Protein AF-A0A0X3PDM4-F1 (afdb_monomer_lite)

pLDDT: mean 74.56, std 22.19, range [25.16, 96.25]

Foldseek 3Di:
DVVVLVVVVVVVLDNQQEEEDEPPDDPVSNVVQLCLLLCVDPPPTSHRSHPYYHYDLVCVQPDPSSVVSVLSCVVVVNQAAAEAEQLLLCDPPRPNPDPSSLVLLVVCVSRVPHYYHYDDPDDDPVSVVSSCVSNVNDPVPDDDDDDDPDDVPDDDDDDDQPDDLVVRLVVVVCCCCPVVNQHKDKDFDDDPVNVVVVVVSCVQWPKQKQDDDPDPPDDSPPSVVVSVVVVVCVVVVVDDDDDDDDDDDDDDDDPDTIIMITGDDDD

InterPro domains:
  IPR011545 DEAD/DEAH-box helicase domain [PF00270] (43-127)
  IPR014001 Helicase superfamily 1/2, ATP-binding domain [PS51192] (1-141)
  IPR027417 P-loop containing nucleoside triphosphate hydrolase [G3DSA:3.40.50.300] (1-150)
  IPR027417 P-loop containing nucleoside triphosphate hydrolase [SSF52540] (15-178)

Organism: Schistocephalus solidus (NCBI:txid70667)

Sequence (267 aa):
MTDQALNLQRLGIPSSAIAVLDSSTPAPTQQKILLDICGEGTEKNKHSTIRILFVTPEKLSKSKRLMNRLEKAHSRGRLARIAIDEVHCVSQWGNDFRPDYKFLHVLKTQFPSIPILGLTATASAEVVLDVQKMLGLPQDNCLVLRSGYNRPNLNYQALFRPGTLTSTYPAIIRLLKTKFAGQSAHCLALDAKTRQLFKLGFSGWIVSWVRRYSSPSKPQRHEFTDCIERLLKFYLSHLLPFSKGHRRLVCGPAAAGYCCRLLPRKR

Structure (mmCIF, N/CA/C/O backbone):
data_AF-A0A0X3PDM4-F1
#
_entry.id   AF-A0A0X3PDM4-F1
#
loop_
_atom_site.group_PDB
_atom_site.id
_atom_site.type_symbol
_atom_site.label_atom_id
_atom_site.label_alt_id
_atom_site.label_comp_id
_atom_site.label_asym_id
_atom_site.label_entity_id
_atom_site.label_seq_id
_atom_site.pdbx_PDB_ins_code
_atom_site.Cartn_x
_atom_site.Cartn_y
_atom_site.Cartn_z
_atom_site.occupancy
_atom_site.B_iso_or_equiv
_atom_site.auth_seq_id
_atom_site.auth_comp_id
_atom_site.auth_asym_id
_atom_site.auth_atom_id
_atom_site.pdbx_PDB_model_num
ATOM 1 N N . MET A 1 1 ? -0.396 6.383 -0.015 1.00 84.75 1 MET A N 1
ATOM 2 C CA . MET A 1 1 ? -1.240 7.178 0.907 1.00 84.75 1 MET A CA 1
ATOM 3 C C . MET A 1 1 ? -1.616 8.548 0.343 1.00 84.75 1 MET A C 1
ATOM 5 O O . MET A 1 1 ? -2.725 8.636 -0.152 1.00 84.75 1 MET A O 1
ATOM 9 N N . THR A 1 2 ? -0.764 9.589 0.324 1.00 84.31 2 THR A N 1
ATOM 10 C CA . THR A 1 2 ? -1.172 10.936 -0.164 1.00 84.31 2 THR A CA 1
ATOM 11 C C . THR A 1 2 ? -1.686 10.931 -1.607 1.00 84.31 2 THR A C 1
ATOM 13 O O . THR A 1 2 ? -2.756 11.467 -1.875 1.00 84.31 2 THR A O 1
ATOM 16 N N . ASP A 1 3 ? -0.991 10.247 -2.521 1.00 83.88 3 ASP A N 1
ATOM 17 C CA . ASP A 1 3 ? -1.442 10.125 -3.915 1.00 83.88 3 ASP A CA 1
ATOM 18 C C . ASP A 1 3 ? -2.785 9.393 -4.041 1.00 83.88 3 ASP A C 1
ATOM 20 O O . ASP A 1 3 ? -3.649 9.800 -4.815 1.00 83.88 3 ASP A O 1
ATOM 24 N N . GLN A 1 4 ? -2.986 8.333 -3.250 1.00 84.50 4 GLN A N 1
ATOM 25 C CA . GLN A 1 4 ? -4.252 7.595 -3.202 1.00 84.50 4 GLN A CA 1
ATOM 26 C C . GLN A 1 4 ? -5.375 8.488 -2.658 1.00 84.50 4 GLN A C 1
ATOM 28 O O . GLN A 1 4 ? -6.435 8.556 -3.270 1.00 84.50 4 GLN A O 1
ATOM 33 N N . ALA A 1 5 ? -5.132 9.232 -1.575 1.00 88.31 5 ALA A N 1
ATOM 34 C CA . ALA A 1 5 ? -6.095 10.175 -1.014 1.00 88.31 5 ALA A CA 1
ATOM 35 C C . ALA A 1 5 ? -6.502 11.253 -2.034 1.00 88.31 5 ALA A C 1
ATOM 37 O O . ALA A 1 5 ? -7.690 11.499 -2.231 1.00 88.31 5 ALA A O 1
ATOM 38 N N . LEU A 1 6 ? -5.536 11.835 -2.752 1.00 88.75 6 LEU A N 1
ATOM 39 C CA . LEU A 1 6 ? -5.805 12.806 -3.817 1.00 88.75 6 LEU A CA 1
ATOM 40 C C . LEU A 1 6 ? -6.587 12.193 -4.986 1.00 88.75 6 LEU A C 1
ATOM 42 O O . LEU A 1 6 ? -7.448 12.853 -5.565 1.00 88.75 6 LEU A O 1
ATOM 46 N N . ASN A 1 7 ? -6.304 10.944 -5.358 1.00 89.38 7 ASN A N 1
ATOM 47 C CA . ASN A 1 7 ? -7.051 10.262 -6.413 1.00 89.38 7 ASN A CA 1
ATOM 48 C C . ASN A 1 7 ? -8.496 9.974 -5.996 1.00 89.38 7 ASN A C 1
ATOM 50 O O . ASN A 1 7 ? -9.400 10.197 -6.793 1.00 89.38 7 ASN A O 1
ATOM 54 N N . LEU A 1 8 ? -8.732 9.565 -4.749 1.00 87.81 8 LEU A N 1
ATOM 55 C CA . LEU A 1 8 ? -10.083 9.368 -4.217 1.00 87.81 8 LEU A CA 1
ATOM 56 C C . LEU A 1 8 ? -10.888 10.676 -4.219 1.00 87.81 8 LEU A C 1
ATOM 58 O O . LEU A 1 8 ? -12.051 10.676 -4.612 1.00 87.81 8 LEU A O 1
ATOM 62 N N . GLN A 1 9 ? -10.252 11.802 -3.887 1.00 90.69 9 GLN A N 1
ATOM 63 C CA . GLN A 1 9 ? -10.879 13.123 -4.001 1.00 90.69 9 GLN A CA 1
ATOM 64 C C . GLN A 1 9 ? -11.256 13.468 -5.445 1.00 90.69 9 GLN A C 1
ATOM 66 O O . GLN A 1 9 ? -12.348 13.969 -5.700 1.00 90.69 9 GLN A O 1
ATOM 71 N N . ARG A 1 10 ? -10.388 13.156 -6.416 1.00 91.62 10 ARG A N 1
ATOM 72 C CA . ARG A 1 10 ? -10.686 13.353 -7.849 1.00 91.62 10 ARG A CA 1
ATOM 73 C C . ARG A 1 10 ? -11.835 12.478 -8.347 1.00 91.62 10 ARG A C 1
ATOM 75 O O . ARG A 1 10 ? -12.486 12.856 -9.312 1.00 91.62 10 ARG A O 1
ATOM 82 N N . LEU A 1 11 ? -12.073 11.338 -7.702 1.00 92.25 11 LEU A N 1
ATOM 83 C CA . LEU A 1 11 ? -13.207 10.451 -7.972 1.00 92.25 11 LEU A CA 1
ATOM 84 C C . LEU A 1 11 ? -14.496 10.891 -7.255 1.00 92.25 11 LEU A C 1
ATOM 86 O O . LEU A 1 11 ? -15.496 10.185 -7.318 1.00 92.25 11 LEU A O 1
ATOM 90 N N . GLY A 1 12 ? -14.488 12.045 -6.577 1.00 91.50 12 GLY A N 1
ATOM 91 C CA . GLY A 1 12 ? -15.666 12.619 -5.925 1.00 91.50 12 GLY A CA 1
ATOM 92 C C . GLY A 1 12 ? -15.861 12.200 -4.468 1.00 91.50 12 GLY A C 1
ATOM 93 O O . GLY A 1 12 ? -16.875 12.558 -3.873 1.00 91.50 12 GLY A O 1
ATOM 94 N N . ILE A 1 13 ? -14.914 11.478 -3.856 1.00 90.62 13 ILE A N 1
ATOM 95 C CA . ILE A 1 13 ? -14.984 11.193 -2.418 1.00 90.62 13 ILE A CA 1
ATOM 96 C C . ILE A 1 13 ? -14.628 12.472 -1.642 1.00 90.62 13 ILE A C 1
ATOM 98 O O . ILE A 1 13 ? -13.534 13.010 -1.841 1.00 90.62 13 ILE A O 1
ATOM 102 N N . PRO A 1 14 ? -15.501 12.964 -0.741 1.00 91.31 14 PRO A N 1
ATOM 103 C CA . PRO A 1 14 ? -15.237 14.183 0.015 1.00 91.31 14 PRO A CA 1
ATOM 104 C C . PRO A 1 14 ? -13.925 14.104 0.796 1.00 91.31 14 PRO A C 1
ATOM 106 O O . PRO A 1 14 ? -13.611 13.079 1.402 1.00 91.31 14 PRO A O 1
ATOM 109 N N . SER A 1 15 ? -13.177 15.207 0.841 1.00 88.62 15 SER A N 1
ATOM 110 C CA . SER A 1 15 ? -11.915 15.277 1.587 1.00 88.62 15 SER A CA 1
ATOM 111 C C . SER A 1 15 ? -12.096 15.020 3.085 1.00 88.62 15 SER A C 1
ATOM 113 O O . SER A 1 15 ? -11.221 14.425 3.699 1.00 88.62 15 SER A O 1
ATOM 115 N N . SER A 1 16 ? -13.245 15.390 3.658 1.00 88.06 16 SER A N 1
ATOM 116 C CA . SER A 1 16 ? -13.618 15.076 5.043 1.00 88.06 16 SER A CA 1
ATOM 117 C C . SER A 1 16 ? -13.772 13.576 5.306 1.00 88.06 16 SER A C 1
ATOM 119 O O . SER A 1 16 ? -13.564 13.133 6.430 1.00 88.06 16 SER A O 1
ATOM 121 N N . ALA A 1 17 ? -14.079 12.781 4.278 1.00 89.94 17 ALA A N 1
ATOM 122 C CA . ALA A 1 17 ? -14.236 11.337 4.397 1.00 89.94 17 ALA A CA 1
ATOM 123 C C . ALA A 1 17 ? -12.919 10.557 4.287 1.00 89.94 17 ALA A C 1
ATOM 125 O O . ALA A 1 17 ? -12.920 9.333 4.451 1.00 89.94 17 ALA A O 1
ATOM 126 N N . ILE A 1 18 ? -11.803 11.238 4.013 1.00 92.81 18 ILE A N 1
ATOM 127 C CA . ILE A 1 18 ? -10.488 10.627 3.829 1.00 92.81 18 ILE A CA 1
ATOM 128 C C . ILE A 1 18 ? -9.517 11.229 4.840 1.00 92.81 18 ILE A C 1
ATOM 130 O O . ILE A 1 18 ? -9.221 12.420 4.808 1.00 92.81 18 ILE A O 1
ATOM 134 N N . ALA A 1 19 ? -8.956 10.387 5.699 1.00 93.75 19 ALA A N 1
ATOM 135 C CA . ALA A 1 19 ? -7.932 10.774 6.655 1.00 93.75 19 ALA A CA 1
ATOM 136 C C . ALA A 1 19 ? -6.605 10.077 6.332 1.00 93.75 19 ALA A C 1
ATOM 138 O O . ALA A 1 19 ? -6.575 8.906 5.956 1.00 93.75 19 ALA A O 1
ATOM 139 N N . VAL A 1 20 ? -5.496 10.796 6.500 1.00 94.50 20 VAL A N 1
ATOM 140 C CA . VAL A 1 20 ? -4.138 10.243 6.435 1.00 94.50 20 VAL A CA 1
ATOM 141 C C . VAL A 1 20 ? -3.474 10.505 7.777 1.00 94.50 20 VAL A C 1
ATOM 143 O O . VAL A 1 20 ? -3.460 11.642 8.245 1.00 94.50 20 VAL A O 1
ATOM 146 N N . LEU A 1 21 ? -2.960 9.448 8.400 1.00 93.06 21 LEU A N 1
ATOM 147 C CA . LEU A 1 21 ? -2.311 9.496 9.698 1.00 93.06 21 LEU A CA 1
ATOM 148 C C . LEU A 1 21 ? -0.928 8.843 9.615 1.00 93.06 21 LEU A C 1
ATOM 150 O O . LEU A 1 21 ? -0.779 7.624 9.694 1.00 93.06 21 LEU A O 1
ATOM 154 N N . ASP A 1 22 ? 0.094 9.679 9.479 1.00 89.31 22 ASP A N 1
ATOM 155 C CA . ASP A 1 22 ? 1.498 9.274 9.432 1.00 89.31 22 ASP A CA 1
ATOM 156 C C . ASP A 1 22 ? 2.380 10.151 10.334 1.00 89.31 22 ASP A C 1
ATOM 158 O O . ASP A 1 22 ? 1.890 10.966 11.121 1.00 89.31 22 ASP A O 1
ATOM 162 N N . SER A 1 23 ? 3.698 9.958 10.267 1.00 83.69 23 SER A N 1
ATOM 163 C CA . SER A 1 23 ? 4.664 10.738 11.048 1.00 83.69 23 SER A CA 1
ATOM 164 C C . SER A 1 23 ? 4.714 12.222 10.668 1.00 83.69 23 SER A C 1
ATOM 166 O O . SER A 1 23 ? 5.125 13.030 11.494 1.00 83.69 23 SER A O 1
ATOM 168 N N . SER A 1 24 ? 4.276 12.591 9.460 1.00 86.31 24 SER A N 1
ATOM 169 C CA . SER A 1 24 ? 4.265 13.978 8.976 1.00 86.31 24 SER A CA 1
ATOM 170 C C . SER A 1 24 ? 2.983 14.739 9.322 1.00 86.31 24 SER A C 1
ATOM 172 O O . SER A 1 24 ? 2.908 15.951 9.141 1.00 86.31 24 SER A O 1
ATOM 174 N N . THR A 1 25 ? 1.966 14.047 9.839 1.00 88.44 25 THR A N 1
ATOM 175 C CA . THR A 1 25 ? 0.670 14.651 10.164 1.00 88.44 25 THR A CA 1
ATOM 176 C C . THR A 1 25 ? 0.788 15.557 11.404 1.00 88.44 25 THR A C 1
ATOM 178 O O . THR A 1 25 ? 1.207 15.061 12.452 1.00 88.44 25 THR A O 1
ATOM 181 N N . PRO A 1 26 ? 0.386 16.844 11.364 1.00 92.06 26 PRO A N 1
ATOM 182 C CA . PRO A 1 26 ? 0.476 17.743 12.520 1.00 92.06 26 PRO A CA 1
ATOM 183 C C . PRO A 1 26 ? -0.346 17.264 13.722 1.00 92.06 26 PRO A C 1
ATOM 185 O O . PRO A 1 26 ? -1.455 16.752 13.554 1.00 92.06 26 PRO A O 1
ATOM 188 N N . ALA A 1 27 ? 0.155 17.474 14.943 1.00 90.19 27 ALA A N 1
ATOM 189 C CA . ALA A 1 27 ? -0.489 17.001 16.175 1.00 90.19 27 ALA A CA 1
ATOM 190 C C . ALA A 1 27 ? -1.974 17.416 16.330 1.00 90.19 27 ALA A C 1
ATOM 192 O O . ALA A 1 27 ? -2.779 16.539 16.661 1.00 90.19 27 ALA A O 1
ATOM 193 N N . PRO A 1 28 ? -2.392 18.665 16.017 1.00 91.50 28 PRO A N 1
ATOM 194 C CA . PRO A 1 28 ? -3.807 19.049 16.077 1.00 91.50 28 PRO A CA 1
ATOM 195 C C . PRO A 1 28 ? -4.684 18.220 15.129 1.00 91.50 28 PRO A C 1
ATOM 197 O O . PRO A 1 28 ? -5.768 17.763 15.495 1.00 91.50 28 PRO A O 1
ATOM 200 N N . THR A 1 29 ? -4.185 17.955 13.919 1.00 91.31 29 THR A N 1
ATOM 201 C CA . THR A 1 29 ? -4.864 17.123 12.920 1.00 91.31 29 THR A CA 1
ATOM 202 C C . THR A 1 29 ? -4.949 15.671 13.377 1.00 91.31 29 THR A C 1
ATOM 204 O O . THR A 1 29 ? -6.010 15.060 13.254 1.00 91.31 29 THR A O 1
ATOM 207 N N . GLN A 1 30 ? -3.880 15.125 13.969 1.00 91.62 30 GLN A N 1
ATOM 208 C CA . GLN A 1 30 ? -3.908 13.776 14.544 1.00 91.62 30 GLN A CA 1
ATOM 209 C C . GLN A 1 30 ? -4.980 13.661 15.633 1.00 91.62 30 GLN A C 1
ATOM 211 O O . GLN A 1 30 ? -5.756 12.709 15.638 1.00 91.62 30 GLN A O 1
ATOM 216 N N . GLN A 1 31 ? -5.055 14.639 16.541 1.00 89.75 31 GLN A N 1
ATOM 217 C CA . GLN A 1 31 ? -6.047 14.643 17.614 1.00 89.75 31 GLN A CA 1
ATOM 218 C C . GLN A 1 31 ? -7.475 14.711 17.069 1.00 89.75 31 GLN A C 1
ATOM 220 O O . GLN A 1 31 ? -8.326 13.953 17.534 1.00 89.75 31 GLN A O 1
ATOM 225 N N . LYS A 1 32 ? -7.721 15.546 16.052 1.00 89.44 32 LYS A N 1
ATOM 226 C CA . LYS A 1 32 ? -9.015 15.619 15.363 1.00 89.44 32 LYS A CA 1
ATOM 227 C C . LYS A 1 32 ? -9.400 14.278 14.733 1.00 89.44 32 LYS A C 1
ATOM 229 O O . LYS A 1 32 ? -10.501 13.798 14.981 1.00 89.44 32 LYS A O 1
ATOM 234 N N . ILE A 1 33 ? -8.490 13.648 13.983 1.00 91.88 33 ILE A N 1
ATOM 235 C CA . ILE A 1 33 ? -8.722 12.334 13.359 1.00 91.88 33 ILE A CA 1
ATOM 236 C C . ILE A 1 33 ? -9.062 11.288 14.427 1.00 91.88 33 ILE A C 1
ATOM 238 O O . ILE A 1 33 ? -10.043 10.565 14.295 1.00 91.88 33 ILE A O 1
ATOM 242 N N . LEU A 1 34 ? -8.293 11.233 15.518 1.00 90.69 34 LEU A N 1
ATOM 243 C CA . LEU A 1 34 ? -8.509 10.264 16.596 1.00 90.69 34 LEU A CA 1
ATOM 244 C C . LEU A 1 34 ? -9.859 10.432 17.309 1.00 90.69 34 LEU A C 1
ATOM 246 O O . LEU A 1 34 ? -10.393 9.447 17.813 1.00 90.69 34 LEU A O 1
ATOM 250 N N . LEU A 1 35 ? -10.396 11.652 17.385 1.00 87.44 35 LEU A N 1
ATOM 251 C CA . LEU A 1 35 ? -11.734 11.911 17.929 1.00 87.44 35 LEU A CA 1
ATOM 252 C C . LEU A 1 35 ? -12.833 11.530 16.925 1.00 87.44 35 LEU A C 1
ATOM 254 O O . LEU A 1 35 ? -13.833 10.915 17.304 1.00 87.44 35 LEU A O 1
ATOM 258 N N . ASP A 1 36 ? -12.621 11.834 15.644 1.00 88.12 36 ASP A N 1
ATOM 259 C CA . ASP A 1 36 ? -13.588 11.569 14.576 1.00 88.12 36 ASP A CA 1
ATOM 260 C C . ASP A 1 36 ? -13.733 10.069 14.267 1.00 88.12 36 ASP A C 1
ATOM 262 O O . ASP A 1 36 ? -14.841 9.614 14.006 1.00 88.12 36 ASP A O 1
ATOM 266 N N . ILE A 1 37 ? -12.673 9.253 14.405 1.00 88.69 37 ILE A N 1
ATOM 267 C CA . ILE A 1 37 ? -12.745 7.778 14.251 1.00 88.69 37 ILE A CA 1
ATOM 268 C C . ILE A 1 37 ? -13.864 7.177 15.115 1.00 88.69 37 ILE A C 1
ATOM 270 O O . ILE A 1 37 ? -14.619 6.313 14.671 1.00 88.69 37 ILE A O 1
ATOM 274 N N . CYS A 1 38 ? -14.001 7.648 16.355 1.00 77.19 38 CYS A N 1
ATOM 275 C CA . CYS A 1 38 ? -15.035 7.157 17.260 1.00 77.19 38 CYS A CA 1
ATOM 276 C C . CYS A 1 38 ? -16.378 7.875 17.080 1.00 77.19 38 CYS A C 1
ATOM 278 O O . CYS A 1 38 ? -17.360 7.436 17.677 1.00 77.19 38 CYS A O 1
ATOM 280 N N . GLY A 1 39 ? -16.453 8.939 16.274 1.00 72.38 39 GLY A N 1
ATOM 281 C CA . GLY A 1 39 ? -17.607 9.838 16.186 1.00 72.38 39 GLY A CA 1
ATOM 282 C C . GLY A 1 39 ? -17.900 10.549 17.511 1.00 72.38 39 GLY A C 1
ATOM 283 O O . GLY A 1 39 ? -19.062 10.714 17.860 1.00 72.38 39 GLY A O 1
ATOM 284 N N . GLU A 1 40 ? -16.855 10.896 18.272 1.00 67.62 40 GLU A N 1
ATOM 285 C CA . GLU A 1 40 ? -16.933 11.633 19.550 1.00 67.62 40 GLU A CA 1
ATOM 286 C C . GLU A 1 40 ? -16.747 13.153 19.332 1.00 67.62 40 GLU A C 1
ATOM 288 O O . GLU A 1 40 ? -16.164 13.849 20.159 1.00 67.62 40 GLU A O 1
ATOM 293 N N . GLY A 1 41 ? -17.190 13.665 18.177 1.00 59.81 41 GLY A N 1
ATOM 294 C CA . GLY A 1 41 ? -17.185 15.094 17.857 1.00 59.81 41 GLY A CA 1
ATOM 295 C C . GLY A 1 41 ? -18.307 15.860 18.565 1.00 59.81 41 GLY A C 1
ATOM 296 O O . GLY A 1 41 ? -19.262 15.258 19.049 1.00 59.81 41 GLY A O 1
ATOM 297 N N . THR A 1 42 ? -18.175 17.191 18.620 1.00 48.19 42 THR A N 1
ATOM 298 C CA . THR A 1 42 ? -19.109 18.120 19.280 1.00 48.19 42 THR A CA 1
ATOM 299 C C . THR A 1 42 ? -20.574 17.789 18.975 1.00 48.19 42 THR A C 1
ATOM 301 O O . THR A 1 42 ? -20.913 17.587 17.812 1.00 48.19 42 THR A O 1
ATOM 304 N N . GLU A 1 43 ? -21.390 17.747 20.041 1.00 50.62 43 GLU A N 1
ATOM 305 C CA . GLU A 1 43 ? -22.856 17.601 20.254 1.00 50.62 43 GLU A CA 1
ATOM 306 C C . GLU A 1 43 ? -23.836 17.489 19.055 1.00 50.62 43 GLU A C 1
ATOM 308 O O . GLU A 1 43 ? -24.927 16.948 19.203 1.00 50.62 43 GLU A O 1
ATOM 313 N N . LYS A 1 44 ? -23.489 17.950 17.850 1.00 50.97 44 LYS A N 1
ATOM 314 C CA . LYS A 1 44 ? -24.331 17.935 16.646 1.00 50.97 44 LYS A CA 1
ATOM 315 C C . LYS A 1 44 ? -24.046 16.801 15.651 1.00 50.97 44 LYS A C 1
ATOM 317 O O . LYS A 1 44 ? -24.830 16.643 14.724 1.00 50.97 44 LYS A O 1
ATOM 322 N N . ASN A 1 45 ? -22.990 15.992 15.813 1.00 48.31 45 ASN A N 1
ATOM 323 C CA . ASN A 1 45 ? -22.696 14.880 14.889 1.00 48.31 45 ASN A CA 1
ATOM 324 C C . ASN A 1 45 ? -22.253 13.596 15.612 1.00 48.31 45 ASN A C 1
ATOM 326 O O . ASN A 1 45 ? -21.070 13.361 15.839 1.00 48.31 45 ASN A O 1
ATOM 330 N N . LYS A 1 46 ? -23.209 12.698 15.891 1.00 62.66 46 LYS A N 1
ATOM 331 C CA . LYS A 1 46 ? -22.955 11.337 16.420 1.00 62.66 46 LYS A CA 1
ATOM 332 C C . LYS A 1 46 ? -22.298 10.381 15.406 1.00 62.66 46 LYS A C 1
ATOM 334 O O . LYS A 1 46 ? -22.076 9.207 15.722 1.00 62.66 46 LYS A O 1
ATOM 339 N N . HIS A 1 47 ? -22.000 10.846 14.193 1.00 69.81 47 HIS A N 1
ATOM 340 C CA . HIS A 1 47 ? -21.477 10.041 13.090 1.00 69.81 47 HIS A CA 1
ATOM 341 C C . HIS A 1 47 ? -20.054 10.464 12.726 1.00 69.81 47 HIS A C 1
ATOM 343 O O . HIS A 1 47 ? -19.779 11.649 12.563 1.00 69.81 47 HIS A O 1
ATOM 349 N N . SER A 1 48 ? -19.165 9.475 12.586 1.00 79.69 48 SER A N 1
ATOM 350 C CA . SER A 1 48 ? -17.828 9.700 12.033 1.00 79.69 48 SER A CA 1
ATOM 351 C C . SER A 1 48 ? -17.955 10.171 10.592 1.00 79.69 48 SER A C 1
ATOM 353 O O . SER A 1 48 ? -18.721 9.588 9.818 1.00 79.69 48 SER A O 1
ATOM 355 N N . THR A 1 49 ? -17.200 11.201 10.220 1.00 85.62 49 THR A N 1
ATOM 356 C CA . THR A 1 49 ? -17.157 11.625 8.814 1.00 85.62 49 THR A CA 1
ATOM 357 C C . THR A 1 49 ? -16.191 10.782 7.987 1.00 85.62 49 THR A C 1
ATOM 359 O O . THR A 1 49 ? -16.357 10.679 6.770 1.00 85.62 49 THR A O 1
ATOM 362 N N . ILE A 1 50 ? -15.242 10.109 8.645 1.00 90.69 50 ILE A N 1
ATOM 363 C CA . ILE A 1 50 ? -14.182 9.322 8.017 1.00 90.69 50 ILE A CA 1
ATOM 364 C C . ILE A 1 50 ? -14.746 8.007 7.474 1.00 90.69 50 ILE A C 1
ATOM 366 O O . ILE A 1 50 ? -15.294 7.186 8.204 1.00 90.69 50 ILE A O 1
ATOM 370 N N . ARG A 1 51 ? -14.533 7.774 6.177 1.00 90.56 51 ARG A N 1
ATOM 371 C CA . ARG A 1 51 ? -14.813 6.499 5.500 1.00 90.56 51 ARG A CA 1
ATOM 372 C C . ARG A 1 51 ? -13.541 5.721 5.182 1.00 90.56 51 ARG A C 1
ATOM 374 O O . ARG A 1 51 ? -13.577 4.497 5.137 1.00 90.56 51 ARG A O 1
ATOM 381 N N . ILE A 1 52 ? -12.430 6.420 4.938 1.00 94.25 52 ILE A N 1
ATOM 382 C CA . ILE A 1 52 ? -11.136 5.822 4.597 1.00 94.25 52 ILE A CA 1
ATOM 383 C C . ILE A 1 52 ? -10.056 6.462 5.466 1.00 94.25 52 ILE A C 1
ATOM 385 O O . ILE A 1 52 ? -9.840 7.672 5.407 1.00 94.25 52 ILE A O 1
ATOM 389 N N . LEU A 1 53 ? -9.358 5.641 6.250 1.00 94.94 53 LEU A N 1
ATOM 390 C CA . LEU A 1 53 ? -8.228 6.054 7.074 1.00 94.94 53 LEU A CA 1
ATOM 391 C C . LEU A 1 53 ? -6.959 5.352 6.584 1.00 94.94 53 LEU A C 1
ATOM 393 O O . LEU A 1 53 ? -6.823 4.139 6.714 1.00 94.94 53 LEU A O 1
ATOM 397 N N . PHE A 1 54 ? -6.018 6.122 6.050 1.00 96.00 54 PHE A N 1
ATOM 398 C CA . PHE A 1 54 ? -4.681 5.643 5.721 1.00 96.00 54 PHE A CA 1
ATOM 399 C C . PHE A 1 54 ? -3.765 5.786 6.935 1.00 96.00 54 PHE A C 1
ATOM 401 O O . PHE A 1 54 ? -3.651 6.878 7.493 1.00 96.00 54 PHE A O 1
ATOM 408 N N . VAL A 1 55 ? -3.085 4.708 7.317 1.00 95.25 55 VAL A N 1
ATOM 409 C CA . VAL A 1 55 ? -2.157 4.677 8.455 1.00 95.25 55 VAL A CA 1
ATOM 410 C C . VAL A 1 55 ? -0.884 3.955 8.036 1.00 95.25 55 VAL A C 1
ATOM 412 O O . VAL A 1 55 ? -0.952 2.976 7.296 1.00 95.25 55 VAL A O 1
ATOM 415 N N . THR A 1 56 ? 0.277 4.410 8.512 1.00 93.31 56 THR A N 1
ATOM 416 C CA . THR A 1 56 ? 1.513 3.631 8.352 1.00 93.31 56 THR A CA 1
ATOM 417 C C . THR A 1 56 ? 1.648 2.547 9.433 1.00 93.31 56 THR A C 1
ATOM 419 O O . THR A 1 56 ? 1.189 2.754 10.563 1.00 93.31 56 THR A O 1
ATOM 422 N N . PRO A 1 57 ? 2.321 1.418 9.148 1.00 91.75 57 PRO A N 1
ATOM 423 C CA . PRO A 1 57 ? 2.565 0.369 10.141 1.00 91.75 57 PRO A CA 1
ATOM 424 C C . PRO A 1 57 ? 3.267 0.897 11.397 1.00 91.75 57 PRO A C 1
ATOM 426 O O . PRO A 1 57 ? 2.880 0.552 12.507 1.00 91.75 57 PRO A O 1
ATOM 429 N N . GLU A 1 58 ? 4.233 1.809 11.236 1.00 92.38 58 GLU A N 1
ATOM 430 C CA . GLU A 1 58 ? 4.991 2.404 12.343 1.00 92.38 58 GLU A CA 1
ATOM 431 C C . GLU A 1 58 ? 4.094 3.251 13.255 1.00 92.38 58 GLU A C 1
ATOM 433 O O . GLU A 1 58 ? 4.320 3.354 14.462 1.00 92.38 58 GLU A O 1
ATOM 438 N N . LYS A 1 59 ? 3.076 3.909 12.685 1.00 92.44 59 LYS A N 1
ATOM 439 C CA . LYS A 1 59 ? 2.128 4.712 13.460 1.00 92.44 59 LYS A CA 1
ATOM 440 C C . LYS A 1 59 ? 1.155 3.821 14.222 1.00 92.44 59 LYS A C 1
ATOM 442 O O . LYS A 1 59 ? 0.836 4.129 15.371 1.00 92.44 59 LYS A O 1
ATOM 447 N N . LEU A 1 60 ? 0.716 2.732 13.595 1.00 93.19 60 LEU A N 1
ATOM 448 C CA . LEU A 1 60 ? -0.155 1.738 14.207 1.00 93.19 60 LEU A CA 1
ATOM 449 C C . LEU A 1 60 ? 0.548 1.001 15.357 1.00 93.19 60 LEU A C 1
ATOM 451 O O . LEU A 1 60 ? -0.028 0.895 16.435 1.00 93.19 60 LEU A O 1
ATOM 455 N N . SER A 1 61 ? 1.806 0.588 15.165 1.00 90.94 61 SER A N 1
ATOM 456 C CA . SER A 1 61 ? 2.597 -0.124 16.179 1.00 90.94 61 SER A CA 1
ATOM 457 C C . SER A 1 61 ? 2.930 0.739 17.396 1.00 90.94 61 SER A C 1
ATOM 459 O O . SER A 1 61 ? 2.876 0.273 18.533 1.00 90.94 61 SER A O 1
ATOM 461 N N . LYS A 1 62 ? 3.233 2.027 17.189 1.00 91.25 62 LYS A N 1
ATOM 462 C CA . LYS A 1 62 ? 3.670 2.929 18.270 1.00 91.25 62 LYS A CA 1
ATOM 463 C C . LYS A 1 62 ? 2.522 3.625 19.001 1.00 91.25 62 LYS A C 1
ATOM 465 O O . LYS A 1 62 ? 2.711 4.108 20.117 1.00 91.25 62 LYS A O 1
ATOM 470 N N . SER A 1 63 ? 1.338 3.735 18.397 1.00 92.62 63 SER A N 1
ATOM 471 C CA . SER A 1 63 ? 0.239 4.528 18.956 1.00 92.62 63 SER A CA 1
ATOM 472 C C . SER A 1 63 ? -0.821 3.669 19.645 1.00 92.62 63 SER A C 1
ATOM 474 O O . SER A 1 63 ? -1.843 3.327 19.054 1.00 92.62 63 SER A O 1
ATOM 476 N N . LYS A 1 64 ? -0.652 3.440 20.956 1.00 92.69 64 LYS A N 1
ATOM 477 C CA . LYS A 1 64 ? -1.701 2.837 21.808 1.00 92.69 64 LYS A CA 1
ATOM 478 C C . LYS A 1 64 ? -3.030 3.592 21.703 1.00 92.69 64 LYS A C 1
ATOM 480 O O . LYS A 1 64 ? -4.095 2.995 21.625 1.00 92.69 64 LYS A O 1
ATOM 485 N N . ARG A 1 65 ? -2.969 4.927 21.629 1.00 93.12 65 ARG A N 1
ATOM 486 C CA . ARG A 1 65 ? -4.158 5.777 21.469 1.00 93.12 65 ARG A CA 1
ATOM 487 C C . ARG A 1 65 ? -4.914 5.476 20.174 1.00 93.12 65 ARG A C 1
ATOM 489 O O . ARG A 1 65 ? -6.137 5.522 20.197 1.00 93.12 65 ARG A O 1
ATOM 496 N N . LEU A 1 66 ? -4.222 5.191 19.069 1.00 94.56 66 LEU A N 1
ATOM 497 C CA . LEU A 1 66 ? -4.876 4.811 17.817 1.00 94.56 66 LEU A CA 1
ATOM 498 C C . LEU A 1 66 ? -5.559 3.446 17.944 1.00 94.56 66 LEU A C 1
ATOM 500 O O . LEU A 1 66 ? -6.735 3.351 17.609 1.00 94.56 66 LEU A O 1
ATOM 504 N N . MET A 1 67 ? -4.867 2.438 18.485 1.00 94.88 67 MET A N 1
ATOM 505 C CA . MET A 1 67 ? -5.448 1.106 18.710 1.00 94.88 67 MET A CA 1
ATOM 506 C C . MET A 1 67 ? -6.714 1.170 19.571 1.00 94.88 67 MET A C 1
ATOM 508 O O . MET A 1 67 ? -7.767 0.728 19.123 1.00 94.88 67 MET A O 1
ATOM 512 N N . ASN A 1 68 ? -6.676 1.873 20.708 1.00 94.31 68 ASN A N 1
ATOM 513 C CA . ASN A 1 68 ? -7.852 2.049 21.570 1.00 94.31 68 ASN A CA 1
ATOM 514 C C . ASN A 1 68 ? -9.029 2.731 20.841 1.00 94.31 68 ASN A C 1
ATOM 516 O O . ASN A 1 68 ? -10.197 2.492 21.149 1.00 94.31 68 ASN A O 1
ATOM 520 N N . ARG A 1 69 ? -8.750 3.638 19.892 1.00 93.69 69 ARG A N 1
ATOM 521 C CA . ARG A 1 69 ? -9.792 4.299 19.088 1.00 93.69 69 ARG A CA 1
ATOM 522 C C . ARG A 1 69 ? -10.363 3.367 18.021 1.00 93.69 69 ARG A C 1
ATOM 524 O O . ARG A 1 69 ? -11.569 3.410 17.792 1.00 93.69 69 ARG A O 1
ATOM 531 N N . LEU A 1 70 ? -9.536 2.512 17.419 1.00 94.69 70 LEU A N 1
ATOM 532 C CA . LEU A 1 70 ? -9.984 1.470 16.492 1.00 94.69 70 LEU A CA 1
ATOM 533 C C . LEU A 1 70 ? -10.838 0.412 17.203 1.00 94.69 70 LEU A C 1
ATOM 535 O O . LEU A 1 70 ? -11.889 0.061 16.684 1.00 94.69 70 LEU A O 1
ATOM 539 N N . GLU A 1 71 ? -10.467 -0.006 18.414 1.00 94.56 71 GLU A N 1
ATOM 540 C CA . GLU A 1 71 ? -11.269 -0.901 19.265 1.00 94.56 71 GLU A CA 1
ATOM 541 C C . GLU A 1 71 ? -12.639 -0.310 19.595 1.00 94.56 71 GLU A C 1
ATOM 543 O O . GLU A 1 71 ? -13.667 -0.956 19.399 1.00 94.56 71 GLU A O 1
ATOM 548 N N . LYS A 1 72 ? -12.688 0.964 19.999 1.00 92.38 72 LYS A N 1
ATOM 549 C CA . LYS A 1 72 ? -13.962 1.670 20.206 1.00 92.38 72 LYS A CA 1
ATOM 550 C C . LYS A 1 72 ? -14.785 1.809 18.924 1.00 92.38 72 LYS A C 1
ATOM 552 O O . LYS A 1 72 ? -16.011 1.802 18.979 1.00 92.38 72 LYS A O 1
ATOM 557 N N . ALA A 1 73 ? -14.143 1.999 17.772 1.00 91.44 73 ALA A N 1
ATOM 558 C CA . ALA A 1 73 ? -14.847 2.047 16.495 1.00 91.44 73 ALA A CA 1
ATOM 559 C C . ALA A 1 73 ? -15.403 0.666 16.118 1.00 91.44 73 ALA A C 1
ATOM 561 O O . ALA A 1 73 ? -16.541 0.572 15.663 1.00 91.44 73 ALA A O 1
ATOM 562 N N . HIS A 1 74 ? -14.636 -0.399 16.353 1.00 93.62 74 HIS A N 1
ATOM 563 C CA . HIS A 1 74 ? -15.043 -1.785 16.136 1.00 93.62 74 HIS A CA 1
ATOM 564 C C . HIS A 1 74 ? -16.230 -2.179 17.015 1.00 93.62 74 HIS A C 1
ATOM 566 O O . HIS A 1 74 ? -17.236 -2.633 16.475 1.00 93.62 74 HIS A O 1
ATOM 572 N N . SER A 1 75 ? -16.188 -1.894 18.321 1.00 91.88 75 SER A N 1
ATOM 573 C CA . SER A 1 75 ? -17.296 -2.203 19.240 1.00 91.88 75 SER A CA 1
ATOM 574 C C . SER A 1 75 ? -18.591 -1.454 18.911 1.00 91.88 75 SER A C 1
ATOM 576 O O . SER A 1 75 ? -19.681 -1.926 19.220 1.00 91.88 75 SER A O 1
ATOM 578 N N . ARG A 1 76 ? -18.489 -0.305 18.229 1.00 89.31 76 ARG A N 1
ATOM 579 C CA . ARG A 1 76 ? -19.629 0.469 17.707 1.00 89.31 76 ARG A CA 1
ATOM 580 C C . ARG A 1 76 ? -20.054 0.061 16.288 1.00 89.31 76 ARG A C 1
ATOM 582 O O . ARG A 1 76 ? -20.871 0.760 15.691 1.00 89.31 76 ARG A O 1
ATOM 589 N N . GLY A 1 77 ? -19.478 -0.997 15.712 1.00 88.88 77 GLY A N 1
ATOM 590 C CA . GLY A 1 77 ? -19.787 -1.465 14.355 1.00 88.88 77 GLY A CA 1
ATOM 591 C C . GLY A 1 77 ? -19.320 -0.526 13.233 1.00 88.88 77 GLY A C 1
ATOM 592 O O . GLY A 1 77 ? -19.887 -0.535 12.145 1.00 88.88 77 GLY A O 1
ATOM 593 N N . ARG A 1 78 ? -18.315 0.323 13.489 1.00 88.75 78 ARG A N 1
ATOM 594 C CA . ARG A 1 78 ? -17.825 1.360 12.553 1.00 88.75 78 ARG A CA 1
ATOM 595 C C . ARG A 1 78 ? -16.532 0.986 11.831 1.00 88.75 78 ARG A C 1
ATOM 597 O O . ARG A 1 78 ? -16.155 1.659 10.876 1.00 88.75 78 ARG A O 1
ATOM 604 N N . LEU A 1 79 ? -15.851 -0.072 12.263 1.00 92.25 79 LEU A N 1
ATOM 605 C CA . LEU A 1 79 ? -14.713 -0.631 11.538 1.00 92.25 79 LEU A CA 1
ATOM 606 C C . LEU A 1 79 ? -15.231 -1.669 10.541 1.00 92.25 79 LEU A C 1
ATOM 608 O O . LEU A 1 79 ? -15.628 -2.753 10.942 1.00 92.25 79 LEU A O 1
ATOM 612 N N . ALA A 1 80 ? -15.257 -1.329 9.252 1.00 92.50 80 ALA A N 1
ATOM 613 C CA . ALA A 1 80 ? -15.860 -2.197 8.240 1.00 92.50 80 ALA A CA 1
ATOM 614 C C . ALA A 1 80 ? -14.890 -3.250 7.684 1.00 92.50 80 ALA A C 1
ATOM 616 O O . ALA A 1 80 ? -15.261 -4.408 7.517 1.00 92.50 80 ALA A O 1
ATOM 617 N N . ARG A 1 81 ? -13.668 -2.837 7.320 1.00 95.00 81 ARG A N 1
ATOM 618 C CA . ARG A 1 81 ? -12.658 -3.676 6.652 1.00 95.00 81 ARG A CA 1
ATOM 619 C C . ARG A 1 81 ? -11.261 -3.148 6.947 1.00 95.00 81 ARG A C 1
ATOM 621 O O . ARG A 1 81 ? -11.094 -1.955 7.200 1.00 95.00 81 ARG A O 1
ATOM 628 N N . ILE A 1 82 ? -10.268 -4.020 6.832 1.00 96.25 82 ILE A N 1
ATOM 629 C CA . ILE A 1 82 ? -8.850 -3.668 6.903 1.00 96.25 82 ILE A CA 1
ATOM 630 C C . ILE A 1 82 ? -8.212 -4.012 5.560 1.00 96.25 82 ILE A C 1
ATOM 632 O O . ILE A 1 82 ? -8.388 -5.116 5.053 1.00 96.25 82 ILE A O 1
ATOM 636 N N . ALA A 1 83 ? -7.470 -3.073 4.979 1.00 96.19 83 ALA A N 1
ATOM 637 C CA . ALA A 1 83 ? -6.690 -3.303 3.769 1.00 96.19 83 ALA A CA 1
ATOM 638 C C . ALA A 1 83 ? -5.208 -3.056 4.064 1.00 96.19 83 ALA A C 1
ATOM 640 O O . ALA A 1 83 ? -4.851 -2.005 4.595 1.00 96.19 83 ALA A O 1
ATOM 641 N N . ILE A 1 84 ? -4.363 -4.028 3.727 1.00 95.19 84 ILE A N 1
ATOM 642 C CA . ILE A 1 84 ? -2.912 -3.975 3.892 1.00 95.19 84 ILE A CA 1
ATOM 643 C C . ILE A 1 84 ? -2.301 -3.900 2.495 1.00 95.19 84 ILE A C 1
ATOM 645 O O . ILE A 1 84 ? -2.292 -4.884 1.754 1.00 95.19 84 ILE A O 1
ATOM 649 N N . ASP A 1 85 ? -1.831 -2.709 2.138 1.00 93.00 85 ASP A N 1
ATOM 650 C CA . ASP A 1 85 ? -1.062 -2.479 0.915 1.00 93.00 85 ASP A CA 1
ATOM 651 C C . ASP A 1 85 ? 0.368 -3.009 1.094 1.00 93.00 85 ASP A C 1
ATOM 653 O O . ASP A 1 85 ? 0.880 -3.039 2.212 1.00 93.00 85 ASP A O 1
ATOM 657 N N . GLU A 1 86 ? 0.996 -3.448 0.008 1.00 90.88 86 GLU A N 1
ATOM 658 C CA . GLU A 1 86 ? 2.314 -4.098 0.008 1.00 90.88 86 GLU A CA 1
ATOM 659 C C . GLU A 1 86 ? 2.484 -5.196 1.073 1.00 90.88 86 GLU A C 1
ATOM 661 O O . GLU A 1 86 ? 3.505 -5.295 1.752 1.00 90.88 86 GLU A O 1
ATOM 666 N N . VAL A 1 87 ? 1.486 -6.076 1.198 1.00 92.44 87 VAL A N 1
ATOM 667 C CA . VAL A 1 87 ? 1.423 -7.094 2.264 1.00 92.44 87 VAL A CA 1
ATOM 668 C C . VAL A 1 87 ? 2.654 -8.013 2.315 1.00 92.44 87 VAL A C 1
ATOM 670 O O . VAL A 1 87 ? 3.017 -8.509 3.380 1.00 92.44 87 VAL A O 1
ATOM 673 N N . HIS A 1 88 ? 3.350 -8.185 1.187 1.00 90.38 88 HIS A N 1
ATOM 674 C CA . HIS A 1 88 ? 4.597 -8.944 1.088 1.00 90.38 88 HIS A CA 1
ATOM 675 C C . HIS A 1 88 ? 5.710 -8.438 2.029 1.00 90.38 88 HIS A C 1
ATOM 677 O O . HIS A 1 88 ? 6.590 -9.217 2.389 1.00 90.38 88 HIS A O 1
ATOM 683 N N . CYS A 1 89 ? 5.659 -7.179 2.484 1.00 90.69 89 CYS A N 1
ATOM 684 C CA . CYS A 1 89 ? 6.623 -6.595 3.421 1.00 90.69 89 CYS A CA 1
ATOM 685 C C . CYS A 1 89 ? 6.664 -7.283 4.799 1.00 90.69 89 CYS A C 1
ATOM 687 O O . CYS A 1 89 ? 7.623 -7.084 5.546 1.00 90.69 89 CYS A O 1
ATOM 689 N N . VAL A 1 90 ? 5.648 -8.076 5.165 1.00 90.12 90 VAL A N 1
ATOM 690 C CA . VAL A 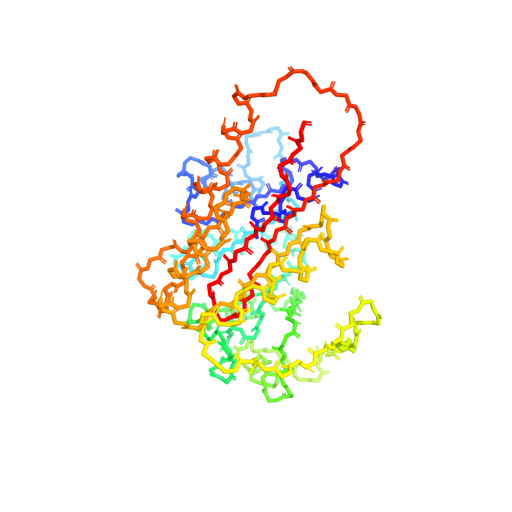1 90 ? 5.651 -8.848 6.421 1.00 90.12 90 VAL A CA 1
ATOM 691 C C . VAL A 1 90 ? 6.628 -10.029 6.380 1.00 90.12 90 VAL A C 1
ATOM 693 O O . VAL A 1 90 ? 7.143 -10.436 7.423 1.00 90.12 90 VAL A O 1
ATOM 696 N N . SER A 1 91 ? 6.901 -10.557 5.182 1.00 88.06 91 SER A N 1
ATOM 697 C CA . SER A 1 91 ? 7.743 -11.731 4.975 1.00 88.06 91 SER A CA 1
ATOM 698 C C . SER A 1 91 ? 9.211 -11.345 4.843 1.00 88.06 91 SER A C 1
ATOM 700 O O . SER A 1 91 ? 9.559 -10.439 4.086 1.00 88.06 91 SER A O 1
ATOM 702 N N . GLN A 1 92 ? 10.092 -12.073 5.534 1.00 82.25 92 GLN A N 1
ATOM 703 C CA . GLN A 1 92 ? 11.547 -11.920 5.374 1.00 82.25 92 GLN A CA 1
ATOM 704 C C . GLN A 1 92 ? 12.049 -12.438 4.023 1.00 82.25 92 GLN A C 1
ATOM 706 O O . GLN A 1 92 ? 13.101 -12.011 3.559 1.00 82.25 92 GLN A O 1
ATOM 711 N N . TRP A 1 93 ? 11.275 -13.317 3.388 1.00 75.44 93 TRP A N 1
ATOM 712 C CA . TRP A 1 93 ? 11.512 -13.813 2.034 1.00 75.44 93 TRP A CA 1
ATOM 713 C C . TRP A 1 93 ? 11.041 -12.819 0.961 1.00 75.44 93 TRP A C 1
ATOM 715 O O . TRP A 1 93 ? 11.276 -13.020 -0.229 1.00 75.44 93 TRP A O 1
ATOM 725 N N . GLY A 1 94 ? 10.367 -11.738 1.367 1.00 69.88 94 GLY A N 1
ATOM 726 C CA . GLY A 1 94 ? 9.988 -10.640 0.492 1.00 69.88 94 GLY A CA 1
ATOM 727 C C . GLY A 1 94 ? 11.159 -9.698 0.201 1.00 69.88 94 GLY A C 1
ATOM 728 O O . GLY A 1 94 ? 12.003 -9.429 1.051 1.00 69.88 94 GLY A O 1
ATOM 729 N N . ASN A 1 95 ? 11.160 -9.113 -0.997 1.00 66.25 95 ASN A N 1
ATOM 730 C CA . ASN A 1 95 ? 12.205 -8.185 -1.450 1.00 66.25 95 ASN A CA 1
ATOM 731 C C . ASN A 1 95 ? 12.220 -6.819 -0.717 1.00 66.25 95 ASN A C 1
ATOM 733 O O . ASN A 1 95 ? 13.122 -6.020 -0.965 1.00 66.25 95 ASN A O 1
ATOM 737 N N . ASP A 1 96 ? 11.235 -6.525 0.144 1.00 81.31 96 ASP A N 1
ATOM 738 C CA . ASP A 1 96 ? 11.132 -5.281 0.935 1.00 81.31 96 ASP A CA 1
ATOM 739 C C . ASP A 1 96 ? 10.617 -5.571 2.358 1.00 81.31 96 ASP A C 1
ATOM 741 O O . ASP A 1 96 ? 9.594 -5.035 2.786 1.00 81.31 96 ASP A O 1
ATOM 745 N N . PHE A 1 97 ? 11.285 -6.469 3.092 1.00 83.69 97 PHE A N 1
ATOM 746 C CA . PHE A 1 97 ? 10.910 -6.784 4.475 1.00 83.69 97 PHE A CA 1
ATOM 747 C C . PHE A 1 97 ? 10.926 -5.533 5.374 1.00 83.69 97 PHE A C 1
ATOM 749 O O . PHE A 1 97 ? 11.927 -4.816 5.460 1.00 83.69 97 PHE A O 1
ATOM 756 N N . ARG A 1 98 ? 9.827 -5.302 6.105 1.00 87.06 98 ARG A N 1
ATOM 757 C CA . ARG A 1 98 ? 9.671 -4.187 7.050 1.00 87.06 98 ARG A CA 1
ATOM 758 C C . ARG A 1 98 ? 9.287 -4.705 8.436 1.00 87.06 98 ARG A C 1
ATOM 760 O O . ARG A 1 98 ? 8.176 -5.206 8.600 1.00 87.06 98 ARG A O 1
ATOM 767 N N . PRO A 1 99 ? 10.141 -4.532 9.462 1.00 87.94 99 PRO A N 1
ATOM 768 C CA . PRO A 1 99 ? 9.869 -5.034 10.809 1.00 87.94 99 PRO A CA 1
ATOM 769 C C . PRO A 1 99 ? 8.517 -4.599 11.390 1.00 87.94 99 PRO A C 1
ATOM 771 O O . PRO A 1 99 ? 7.833 -5.419 11.997 1.00 87.94 99 PRO A O 1
ATOM 774 N N . ASP A 1 100 ? 8.089 -3.353 11.154 1.00 90.56 100 ASP A N 1
ATOM 775 C CA . ASP A 1 100 ? 6.807 -2.838 11.651 1.00 90.56 100 ASP A CA 1
ATOM 776 C C . ASP A 1 100 ? 5.579 -3.570 11.073 1.00 90.56 100 ASP A C 1
ATOM 778 O O . ASP A 1 100 ? 4.525 -3.571 11.706 1.00 90.56 100 ASP A O 1
ATOM 782 N N . TYR A 1 101 ? 5.697 -4.255 9.925 1.00 93.50 101 TYR A N 1
ATOM 783 C CA . TYR A 1 101 ? 4.608 -5.085 9.391 1.00 93.50 101 TYR A CA 1
ATOM 784 C C . TYR A 1 101 ? 4.341 -6.324 10.250 1.00 93.50 101 TYR A C 1
ATOM 786 O O . TYR A 1 101 ? 3.214 -6.813 10.262 1.00 93.50 101 TYR A O 1
ATOM 794 N N . LYS A 1 102 ? 5.326 -6.819 11.016 1.00 90.50 102 LYS A N 1
ATOM 795 C CA . LYS A 1 102 ? 5.118 -7.965 11.920 1.00 90.50 102 LYS A CA 1
ATOM 796 C C . LYS A 1 102 ? 4.064 -7.667 12.988 1.00 90.50 102 LYS A C 1
ATOM 798 O O . LYS A 1 102 ? 3.337 -8.565 13.399 1.00 90.50 102 LYS A O 1
ATOM 803 N N . PHE A 1 103 ? 3.941 -6.404 13.400 1.00 92.44 103 PHE A N 1
ATOM 804 C CA . PHE A 1 103 ? 2.926 -5.980 14.365 1.00 92.44 103 PHE A CA 1
ATOM 805 C C . PHE A 1 103 ? 1.495 -6.167 13.837 1.00 92.44 103 PHE A C 1
ATOM 807 O O . PHE A 1 103 ? 0.574 -6.335 14.630 1.00 92.44 103 PHE A O 1
ATOM 814 N N . LEU A 1 104 ? 1.292 -6.193 12.513 1.00 94.75 104 LEU A N 1
ATOM 815 C CA . LEU A 1 104 ? -0.040 -6.274 11.903 1.00 94.75 104 LEU A CA 1
ATOM 816 C C . LEU A 1 104 ? -0.788 -7.575 12.221 1.00 94.75 104 LEU A C 1
ATOM 818 O O . LEU A 1 104 ? -2.009 -7.595 12.090 1.00 94.75 104 LEU A O 1
ATOM 822 N N . HIS A 1 105 ? -0.102 -8.614 12.713 1.00 93.88 105 HIS A N 1
ATOM 823 C CA . HIS A 1 105 ? -0.737 -9.803 13.290 1.00 93.88 105 HIS A CA 1
ATOM 824 C C . HIS A 1 105 ? -1.820 -9.448 14.326 1.00 93.88 105 HIS A C 1
ATOM 826 O O . HIS A 1 105 ? -2.887 -10.062 14.360 1.00 93.88 105 HIS A O 1
ATOM 832 N N . VAL A 1 106 ? -1.586 -8.395 15.123 1.00 94.50 106 VAL A N 1
ATOM 833 C CA . VAL A 1 106 ? -2.516 -7.941 16.168 1.00 94.50 106 VAL A CA 1
ATOM 834 C C . VAL A 1 106 ? -3.887 -7.550 15.615 1.00 94.50 106 VAL A C 1
ATOM 836 O O . VAL A 1 106 ? -4.884 -7.598 16.325 1.00 94.50 106 VAL A O 1
ATOM 839 N N . LEU A 1 107 ? -3.965 -7.157 14.340 1.00 94.94 107 LEU A N 1
ATOM 840 C CA . LEU A 1 107 ? -5.223 -6.743 13.731 1.00 94.94 107 LEU A CA 1
ATOM 841 C C . LEU A 1 107 ? -6.196 -7.911 13.618 1.00 94.94 107 LEU A C 1
ATOM 843 O O . LEU A 1 107 ? -7.390 -7.718 13.830 1.00 94.94 107 LEU A O 1
ATOM 847 N N . LYS A 1 108 ? -5.705 -9.121 13.320 1.00 93.69 108 LYS A N 1
ATOM 848 C CA . LYS A 1 108 ? -6.572 -10.297 13.223 1.00 93.69 108 LYS A CA 1
ATOM 849 C C . LYS A 1 108 ? -7.002 -10.802 14.598 1.00 93.69 108 LYS A C 1
ATOM 851 O O . LYS A 1 108 ? -8.131 -11.264 14.733 1.00 93.69 108 LYS A O 1
ATOM 856 N N . THR A 1 109 ? -6.141 -10.678 15.609 1.00 93.06 109 THR A N 1
ATOM 857 C CA . THR A 1 109 ? -6.469 -11.082 16.984 1.00 93.06 109 THR A CA 1
ATOM 858 C C . THR A 1 109 ? -7.432 -10.105 17.661 1.00 93.06 109 THR A C 1
ATOM 860 O O . THR A 1 109 ? -8.378 -10.548 18.302 1.00 93.06 109 THR A O 1
ATOM 863 N N . GLN A 1 110 ? -7.247 -8.793 17.479 1.00 94.38 110 GLN A N 1
ATOM 864 C CA . GLN A 1 110 ? -8.123 -7.759 18.051 1.00 94.38 110 GLN A CA 1
ATOM 865 C C . GLN A 1 110 ? -9.448 -7.613 17.295 1.00 94.38 110 GLN A C 1
ATOM 867 O O . GLN A 1 110 ? -10.482 -7.335 17.899 1.00 94.38 110 GLN A O 1
ATOM 872 N N . PHE A 1 111 ? -9.442 -7.813 15.973 1.00 95.44 111 PHE A N 1
ATOM 873 C CA . PHE A 1 111 ? -10.617 -7.629 15.117 1.00 95.44 111 PHE A CA 1
ATOM 874 C C . PHE A 1 111 ? -10.962 -8.914 14.344 1.00 95.44 111 PHE A C 1
ATOM 876 O O . PHE A 1 111 ? -10.972 -8.909 13.109 1.00 95.44 111 PHE A O 1
ATOM 883 N N . PRO A 1 112 ? -11.277 -10.032 15.030 1.00 92.75 112 PRO A N 1
ATOM 884 C CA . PRO A 1 112 ? -11.426 -11.339 14.388 1.00 92.75 112 PRO A CA 1
ATOM 885 C C . PRO A 1 112 ? -12.548 -11.375 13.342 1.00 92.75 112 PRO A C 1
ATOM 887 O O . PRO A 1 112 ? -12.405 -12.059 12.325 1.00 92.75 112 PRO A O 1
ATOM 890 N N . SER A 1 113 ? -13.620 -10.600 13.554 1.00 93.31 113 SER A N 1
ATOM 891 C CA . SER A 1 113 ? -14.772 -10.483 12.651 1.00 93.31 113 SER A CA 1
ATOM 892 C C . SER A 1 113 ? -14.546 -9.566 11.446 1.00 93.31 113 SER A C 1
ATOM 894 O O . SER A 1 113 ? -15.363 -9.560 10.527 1.00 93.31 113 SER A O 1
ATOM 896 N N . ILE A 1 114 ? -13.459 -8.787 11.420 1.00 95.69 114 ILE A N 1
ATOM 897 C CA . ILE A 1 114 ? -13.213 -7.817 10.353 1.00 95.69 114 ILE A CA 1
ATOM 898 C C . ILE A 1 114 ? -12.419 -8.470 9.217 1.00 95.69 114 ILE A C 1
ATOM 900 O O . ILE A 1 114 ? -11.359 -9.056 9.457 1.00 95.69 114 ILE A O 1
ATOM 904 N N . PRO A 1 115 ? -12.897 -8.382 7.961 1.00 93.25 115 PRO A N 1
ATOM 905 C CA . PRO A 1 115 ? -12.183 -8.945 6.825 1.00 93.25 115 PRO A CA 1
ATOM 906 C C . PRO A 1 115 ? -10.903 -8.151 6.539 1.00 93.25 115 PRO A C 1
ATOM 908 O O . PRO A 1 115 ? -10.906 -6.914 6.543 1.00 93.25 115 PRO A O 1
ATOM 911 N N . ILE A 1 116 ? -9.825 -8.885 6.250 1.00 95.25 116 ILE A N 1
ATOM 912 C CA . ILE A 1 116 ? -8.517 -8.340 5.877 1.00 95.25 116 ILE A CA 1
ATOM 913 C C . ILE A 1 116 ? -8.280 -8.595 4.386 1.00 95.25 116 ILE A C 1
ATOM 915 O O . ILE A 1 116 ? -8.347 -9.733 3.928 1.00 95.25 116 ILE A O 1
ATOM 919 N N . LEU A 1 117 ? -7.974 -7.534 3.643 1.00 95.62 117 LEU A N 1
ATOM 920 C CA . LEU A 1 117 ? -7.555 -7.576 2.246 1.00 95.62 117 LEU A CA 1
ATOM 921 C C . LEU A 1 117 ? -6.054 -7.280 2.156 1.00 95.62 117 LEU A C 1
ATOM 923 O O . LEU A 1 117 ? -5.635 -6.156 2.421 1.00 95.62 117 LEU A O 1
ATOM 927 N N . GLY A 1 118 ? -5.249 -8.269 1.772 1.00 93.44 118 GLY A N 1
ATOM 928 C CA . GLY A 1 118 ? -3.833 -8.078 1.452 1.00 93.44 118 GLY A CA 1
ATOM 929 C C . GLY A 1 118 ? -3.640 -7.785 -0.035 1.00 93.44 118 GLY A C 1
ATOM 930 O O . GLY A 1 118 ? -4.171 -8.508 -0.876 1.00 93.44 118 GLY A O 1
ATOM 931 N N . LEU A 1 119 ? -2.882 -6.741 -0.364 1.00 93.31 119 LEU A N 1
ATOM 932 C CA . LEU A 1 119 ? -2.578 -6.346 -1.738 1.00 93.31 119 LEU A CA 1
ATOM 933 C C . LEU A 1 119 ? -1.066 -6.358 -1.954 1.00 93.31 119 LEU A C 1
ATOM 935 O O . LEU A 1 119 ? -0.303 -5.863 -1.128 1.00 93.31 119 LEU A O 1
ATOM 939 N N . THR A 1 120 ? -0.621 -6.929 -3.068 1.00 90.25 120 THR A N 1
ATOM 940 C CA . THR A 1 120 ? 0.769 -6.831 -3.520 1.00 90.25 120 THR A CA 1
ATOM 941 C C . THR A 1 120 ? 0.867 -7.146 -5.007 1.00 90.25 120 THR A C 1
ATOM 943 O O . THR A 1 120 ? 0.075 -7.923 -5.540 1.00 90.25 120 THR A O 1
ATOM 946 N N . ALA A 1 121 ? 1.843 -6.540 -5.682 1.00 85.75 121 ALA A N 1
ATOM 947 C CA . ALA A 1 121 ? 2.171 -6.860 -7.066 1.00 85.75 121 ALA A CA 1
ATOM 948 C C . ALA A 1 121 ? 3.094 -8.086 -7.195 1.00 85.75 121 ALA A C 1
ATOM 950 O O . ALA A 1 121 ? 3.110 -8.731 -8.241 1.00 85.75 121 ALA A O 1
ATOM 951 N N . THR A 1 122 ? 3.878 -8.401 -6.159 1.00 75.94 122 THR A N 1
ATOM 952 C CA . THR A 1 122 ? 4.943 -9.410 -6.218 1.00 75.94 122 THR A CA 1
ATOM 953 C C . THR A 1 122 ? 4.904 -10.315 -4.993 1.00 75.94 122 THR A C 1
ATOM 955 O O . THR A 1 122 ? 5.380 -9.937 -3.924 1.00 75.94 122 THR A O 1
ATOM 958 N N . ALA A 1 123 ? 4.383 -11.531 -5.156 1.00 83.19 123 ALA A N 1
ATOM 959 C CA . ALA A 1 123 ? 4.450 -12.568 -4.132 1.00 83.19 123 ALA A CA 1
ATOM 960 C C . ALA A 1 123 ? 4.617 -13.949 -4.775 1.00 83.19 123 ALA A C 1
ATOM 962 O O . ALA A 1 123 ? 3.778 -14.381 -5.569 1.00 83.19 123 ALA A O 1
ATOM 963 N N . SER A 1 124 ? 5.704 -14.640 -4.422 1.00 88.12 124 SER A N 1
ATOM 964 C CA . SER A 1 124 ? 5.849 -16.070 -4.700 1.00 88.12 124 SER A CA 1
ATOM 965 C C . SER A 1 124 ? 4.855 -16.871 -3.851 1.00 88.12 124 SER A C 1
ATOM 967 O O . SER A 1 124 ? 4.269 -16.349 -2.901 1.00 88.12 124 SER A O 1
ATOM 969 N N . ALA A 1 125 ? 4.658 -18.153 -4.171 1.00 90.25 125 ALA A N 1
ATOM 970 C CA . ALA A 1 125 ? 3.804 -19.017 -3.355 1.00 90.25 125 ALA A CA 1
ATOM 971 C C . ALA A 1 125 ? 4.280 -19.085 -1.891 1.00 90.25 125 ALA A C 1
ATOM 973 O O . ALA A 1 125 ? 3.459 -19.005 -0.984 1.00 90.25 125 ALA A O 1
ATOM 974 N N . GLU A 1 126 ? 5.594 -19.131 -1.675 1.00 91.25 126 GLU A N 1
ATOM 975 C CA . GLU A 1 126 ? 6.218 -19.123 -0.347 1.00 91.25 126 GLU A CA 1
ATOM 976 C C . GLU A 1 126 ? 5.929 -17.828 0.417 1.00 91.25 126 GLU A C 1
ATOM 978 O O . GLU A 1 126 ? 5.518 -17.878 1.574 1.00 91.25 126 GLU A O 1
ATOM 983 N N . VAL A 1 127 ? 6.051 -16.669 -0.244 1.00 91.44 127 VAL A N 1
ATOM 984 C CA . VAL A 1 127 ? 5.728 -15.371 0.369 1.00 91.44 127 VAL A CA 1
ATOM 985 C C . VAL A 1 127 ? 4.251 -15.302 0.753 1.00 91.44 127 VAL A C 1
ATOM 987 O O . VAL A 1 127 ? 3.930 -14.771 1.811 1.00 91.44 127 VAL A O 1
ATOM 990 N N . VAL A 1 128 ? 3.339 -15.851 -0.057 1.00 91.88 128 VAL A N 1
ATOM 991 C CA . VAL A 1 128 ? 1.906 -15.888 0.289 1.00 91.88 128 VAL A CA 1
ATOM 992 C C . VAL A 1 128 ? 1.659 -16.723 1.548 1.00 91.88 128 VAL A C 1
ATOM 994 O O . VAL A 1 128 ? 0.946 -16.265 2.441 1.00 91.88 128 VAL A O 1
ATOM 997 N N . LEU A 1 129 ? 2.261 -17.912 1.644 1.00 92.62 129 LEU A N 1
ATOM 998 C CA . LEU A 1 129 ? 2.123 -18.778 2.819 1.00 92.62 129 LEU A CA 1
ATOM 999 C C . LEU A 1 129 ? 2.698 -18.116 4.078 1.00 92.62 129 LEU A C 1
ATOM 1001 O O . LEU A 1 129 ? 2.078 -18.157 5.143 1.00 92.62 129 LEU A O 1
ATOM 1005 N N . ASP A 1 130 ? 3.851 -17.460 3.951 1.00 93.19 130 ASP A N 1
ATOM 1006 C CA . ASP A 1 130 ? 4.478 -16.738 5.056 1.00 93.19 130 ASP A CA 1
ATOM 1007 C C . ASP A 1 130 ? 3.639 -15.525 5.485 1.00 93.19 130 ASP A C 1
ATOM 1009 O O . ASP A 1 130 ? 3.411 -15.322 6.673 1.00 93.19 130 ASP A O 1
ATOM 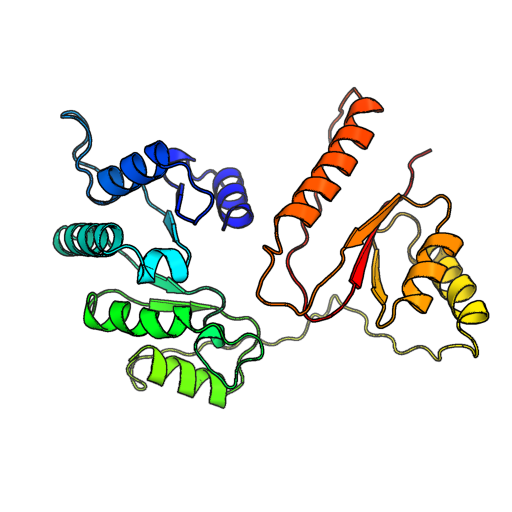1013 N N . VAL A 1 131 ? 3.073 -14.767 4.539 1.00 93.75 131 VAL A N 1
ATOM 1014 C CA . VAL A 1 131 ? 2.125 -13.676 4.828 1.00 93.75 131 VAL A CA 1
ATOM 1015 C C . VAL A 1 131 ? 0.919 -14.183 5.618 1.00 93.75 131 VAL A C 1
ATOM 1017 O O . VAL A 1 131 ? 0.559 -13.577 6.629 1.00 93.75 131 VAL A O 1
ATOM 1020 N N . GLN A 1 132 ? 0.300 -15.285 5.184 1.00 94.00 132 GLN A N 1
ATOM 1021 C CA . GLN A 1 132 ? -0.849 -15.876 5.875 1.00 94.00 132 GLN A CA 1
ATOM 1022 C C . GLN A 1 132 ? -0.487 -16.256 7.312 1.00 94.00 132 GLN A C 1
ATOM 1024 O O . GLN A 1 132 ? -1.176 -15.852 8.248 1.00 94.00 132 GLN A O 1
ATOM 1029 N N . LYS A 1 133 ? 0.639 -16.955 7.493 1.00 93.50 133 LYS A N 1
ATOM 1030 C CA . LYS A 1 133 ? 1.143 -17.356 8.809 1.00 93.50 133 LYS A CA 1
ATOM 1031 C C . LYS A 1 133 ? 1.426 -16.147 9.702 1.00 93.50 133 LYS A C 1
ATOM 1033 O O . LYS A 1 133 ? 0.940 -16.084 10.829 1.00 93.50 133 LYS A O 1
ATOM 1038 N N . MET A 1 134 ? 2.178 -15.174 9.197 1.00 93.69 134 MET A N 1
ATOM 1039 C CA . MET A 1 134 ? 2.607 -13.999 9.955 1.00 93.69 134 MET A CA 1
ATOM 1040 C C . MET A 1 134 ? 1.432 -13.108 10.362 1.00 93.69 134 MET A C 1
ATOM 1042 O O . MET A 1 134 ? 1.425 -12.573 11.466 1.00 93.69 134 MET A O 1
ATOM 1046 N N . LEU A 1 135 ? 0.409 -12.974 9.516 1.00 93.69 135 LEU A N 1
ATOM 1047 C CA . LEU A 1 135 ? -0.801 -12.214 9.841 1.00 93.69 135 LEU A CA 1
ATOM 1048 C C . LEU A 1 135 ? -1.840 -13.022 10.636 1.00 93.69 135 LEU A C 1
ATOM 1050 O O . LEU A 1 135 ? -2.867 -12.463 11.016 1.00 93.69 135 LEU A O 1
ATOM 1054 N N . GLY A 1 136 ? -1.588 -14.306 10.915 1.00 92.50 136 GLY A N 1
ATOM 1055 C CA . GLY A 1 136 ? -2.540 -15.180 11.606 1.00 92.50 136 GLY A CA 1
ATOM 1056 C C . GLY A 1 136 ? -3.821 -15.423 10.804 1.00 92.50 136 GLY A C 1
ATOM 1057 O O . GLY A 1 136 ? -4.902 -15.530 11.380 1.00 92.50 136 GLY A O 1
ATOM 1058 N N . LEU A 1 137 ? -3.721 -15.440 9.472 1.00 91.38 137 LEU A N 1
ATOM 1059 C CA . LEU A 1 137 ? -4.857 -15.691 8.594 1.00 91.38 137 LEU A CA 1
ATOM 1060 C C . LEU A 1 137 ? -5.103 -17.206 8.481 1.00 91.38 137 LEU A C 1
ATOM 1062 O O . LEU A 1 137 ? -4.159 -17.948 8.205 1.00 91.38 137 LEU A O 1
ATOM 1066 N N . PRO A 1 138 ? -6.351 -17.671 8.656 1.00 86.12 138 PRO A N 1
ATOM 1067 C CA . PRO A 1 138 ? -6.705 -19.077 8.467 1.00 86.12 138 PRO A CA 1
ATOM 1068 C C . PRO A 1 138 ? -6.466 -19.495 7.008 1.00 86.12 138 PRO A C 1
ATOM 1070 O O . PRO A 1 138 ? -6.951 -18.830 6.090 1.00 86.12 138 PRO A O 1
ATOM 1073 N N . GLN A 1 139 ? -5.700 -20.566 6.781 1.00 79.19 139 GLN A N 1
ATOM 1074 C CA . GLN A 1 139 ? -5.335 -21.023 5.429 1.00 79.19 139 GLN A CA 1
ATOM 1075 C C . GLN A 1 139 ? -6.546 -21.501 4.619 1.00 79.19 139 GLN A C 1
ATOM 1077 O O . GLN A 1 139 ? -6.620 -21.260 3.418 1.00 79.19 139 GLN A O 1
ATOM 1082 N N . ASP A 1 140 ? -7.501 -22.135 5.287 1.00 83.25 140 ASP A N 1
ATOM 1083 C CA . ASP A 1 140 ? -8.756 -22.659 4.750 1.00 83.25 140 ASP A CA 1
ATOM 1084 C C . ASP A 1 140 ? -9.761 -21.561 4.368 1.00 83.25 140 ASP A C 1
ATOM 1086 O O . ASP A 1 140 ? -10.617 -21.776 3.513 1.00 83.25 140 ASP A O 1
ATOM 1090 N N . ASN A 1 141 ? -9.633 -20.363 4.947 1.00 84.25 141 ASN A N 1
ATOM 1091 C CA . ASN A 1 141 ? -10.543 -19.238 4.715 1.00 84.25 141 ASN A CA 1
ATOM 1092 C C . ASN A 1 141 ? -9.818 -17.976 4.201 1.00 84.25 141 ASN A C 1
ATOM 1094 O O . ASN A 1 141 ? -10.238 -16.842 4.447 1.00 84.25 141 ASN A O 1
ATOM 1098 N N . CYS A 1 142 ? -8.703 -18.158 3.489 1.00 91.69 142 CYS A N 1
ATOM 1099 C CA . CYS A 1 142 ? -7.958 -17.075 2.851 1.00 91.69 142 CYS A CA 1
ATOM 1100 C C . CYS A 1 142 ? -7.955 -17.244 1.327 1.00 91.69 142 CYS A C 1
ATOM 1102 O O . CYS A 1 142 ? -7.176 -18.013 0.764 1.00 91.69 142 CYS A O 1
ATOM 1104 N N . LEU A 1 143 ? -8.819 -16.488 0.647 1.00 92.62 143 LEU A N 1
ATOM 1105 C CA . LEU A 1 143 ? -8.891 -16.476 -0.812 1.00 92.62 143 LEU A CA 1
ATOM 1106 C C . LEU A 1 143 ? -7.669 -15.768 -1.417 1.00 92.62 143 LEU A C 1
ATOM 1108 O O . LEU A 1 143 ? -7.483 -14.564 -1.236 1.00 92.62 143 LEU A O 1
ATOM 1112 N N . VAL A 1 144 ? -6.870 -16.505 -2.191 1.00 92.12 144 VAL A N 1
ATOM 1113 C CA . VAL A 1 144 ? -5.707 -15.971 -2.913 1.00 92.12 144 VAL A CA 1
ATOM 1114 C C . VAL A 1 144 ? -6.053 -15.802 -4.389 1.00 92.12 144 VAL A C 1
ATOM 1116 O O . VAL A 1 144 ? -6.173 -16.777 -5.127 1.00 92.12 144 VAL A O 1
ATOM 1119 N N . LEU A 1 145 ? -6.176 -14.552 -4.835 1.00 91.50 145 LEU A N 1
ATOM 1120 C CA . LEU A 1 145 ? -6.409 -14.212 -6.238 1.00 91.50 145 LEU A CA 1
ATOM 1121 C C . LEU A 1 145 ? -5.097 -13.790 -6.900 1.00 91.50 145 LEU A C 1
ATOM 1123 O O . LEU A 1 145 ? -4.383 -12.928 -6.387 1.00 91.50 145 LEU A O 1
ATOM 1127 N N . ARG A 1 146 ? -4.785 -14.379 -8.057 1.00 89.00 146 ARG A N 1
ATOM 1128 C CA . ARG A 1 146 ? -3.596 -14.043 -8.851 1.00 89.00 146 ARG A CA 1
ATOM 1129 C C . ARG A 1 146 ? -4.022 -13.569 -10.229 1.00 89.00 146 ARG A C 1
ATOM 1131 O O . ARG A 1 146 ? -4.815 -14.227 -10.894 1.00 89.00 146 ARG A O 1
ATOM 1138 N N . SER A 1 147 ? -3.471 -12.439 -10.653 1.00 84.81 147 SER A N 1
ATOM 1139 C CA . SER A 1 147 ? -3.600 -11.952 -12.024 1.00 84.81 147 SER A CA 1
ATOM 1140 C C . SER A 1 147 ? -2.291 -12.174 -12.774 1.00 84.81 147 SER A C 1
ATOM 1142 O O . SER A 1 147 ? -1.215 -12.181 -12.170 1.00 84.81 147 SER A O 1
ATOM 1144 N N . GLY A 1 148 ? -2.377 -12.365 -14.089 1.00 81.56 148 GLY A N 1
ATOM 1145 C CA . GLY A 1 148 ? -1.200 -12.466 -14.943 1.00 81.56 148 GLY A CA 1
ATOM 1146 C C . GLY A 1 148 ? -0.381 -11.173 -14.927 1.00 81.56 148 GLY A C 1
ATOM 1147 O O . GLY A 1 148 ? -0.919 -10.073 -14.820 1.00 81.56 148 GLY A O 1
ATOM 1148 N N . TYR A 1 149 ? 0.936 -11.300 -15.072 1.00 81.31 149 TYR A N 1
ATOM 1149 C CA . TYR A 1 149 ? 1.849 -10.154 -15.142 1.00 81.31 149 TYR A CA 1
ATOM 1150 C C . TYR A 1 149 ? 2.001 -9.594 -16.564 1.00 81.31 149 TYR A C 1
ATOM 1152 O O . TYR A 1 149 ? 2.641 -8.558 -16.748 1.00 81.31 149 TYR A O 1
ATOM 1160 N N . ASN A 1 150 ? 1.454 -10.278 -17.576 1.00 85.50 150 ASN A N 1
ATOM 1161 C CA . ASN A 1 150 ? 1.638 -9.888 -18.967 1.00 85.50 150 ASN A CA 1
ATOM 1162 C C . ASN A 1 150 ? 1.004 -8.517 -19.239 1.00 85.50 150 ASN A C 1
ATOM 1164 O O . ASN A 1 150 ? -0.158 -8.262 -18.923 1.00 85.50 150 ASN A O 1
ATOM 1168 N N . ARG A 1 151 ? 1.778 -7.635 -19.866 1.00 87.12 151 ARG A N 1
ATOM 1169 C CA . ARG A 1 151 ? 1.345 -6.302 -20.275 1.00 87.12 151 ARG A CA 1
ATOM 1170 C C . ARG A 1 151 ? 1.470 -6.227 -21.792 1.00 87.12 151 ARG A C 1
ATOM 1172 O O . ARG A 1 151 ? 2.536 -5.851 -22.273 1.00 87.12 151 ARG A O 1
ATOM 1179 N N . PRO A 1 152 ? 0.407 -6.543 -22.558 1.00 90.06 152 PRO A N 1
ATOM 1180 C CA . PRO A 1 152 ? 0.479 -6.587 -24.024 1.00 90.06 152 PRO A CA 1
ATOM 1181 C C . PRO A 1 152 ? 0.826 -5.224 -24.642 1.00 90.06 152 PRO A C 1
ATOM 1183 O O . PRO A 1 152 ? 1.273 -5.136 -25.778 1.00 90.06 152 PRO A O 1
ATOM 1186 N N . ASN A 1 153 ? 0.658 -4.148 -23.872 1.00 91.25 153 ASN A N 1
ATOM 1187 C CA . ASN A 1 153 ? 1.033 -2.792 -24.243 1.00 91.25 153 ASN A CA 1
ATOM 1188 C C . ASN A 1 153 ? 2.529 -2.464 -24.017 1.00 91.25 153 ASN A C 1
ATOM 1190 O O . ASN A 1 153 ? 2.921 -1.316 -24.229 1.00 91.25 153 ASN A O 1
ATOM 1194 N N . LEU A 1 154 ? 3.345 -3.404 -23.522 1.00 90.38 154 LEU A N 1
ATOM 1195 C CA . LEU A 1 154 ? 4.788 -3.234 -23.328 1.00 90.38 154 LEU A CA 1
ATOM 1196 C C . LEU A 1 154 ? 5.567 -3.997 -24.402 1.00 90.38 154 LEU A C 1
ATOM 1198 O O . LEU A 1 154 ? 5.403 -5.199 -24.577 1.00 90.38 154 LEU A O 1
ATOM 1202 N N . ASN A 1 155 ? 6.453 -3.282 -25.096 1.00 91.56 155 ASN A N 1
ATOM 1203 C CA . ASN A 1 155 ? 7.384 -3.858 -26.061 1.00 91.56 155 ASN A CA 1
ATOM 1204 C C . ASN A 1 155 ? 8.762 -4.004 -25.400 1.00 91.56 155 ASN A C 1
ATOM 1206 O O . ASN A 1 155 ? 9.395 -3.001 -25.062 1.00 91.56 155 ASN A O 1
ATOM 1210 N N . TYR A 1 156 ? 9.204 -5.245 -25.201 1.00 90.81 156 TYR A N 1
ATOM 1211 C CA . TYR A 1 156 ? 10.501 -5.566 -24.610 1.00 90.81 156 TYR A CA 1
ATOM 1212 C C . TYR A 1 156 ? 11.559 -5.697 -25.708 1.00 90.81 156 TYR A C 1
ATOM 1214 O O . TYR A 1 156 ? 11.391 -6.473 -26.645 1.00 90.81 156 TYR A O 1
ATOM 1222 N N . GLN A 1 157 ? 12.659 -4.948 -25.595 1.00 90.06 157 GLN A N 1
ATOM 1223 C CA . GLN A 1 157 ? 13.773 -4.998 -26.547 1.00 90.06 157 GLN A CA 1
ATOM 1224 C C . GLN A 1 157 ? 15.098 -5.109 -25.796 1.00 90.06 157 GLN A C 1
ATOM 1226 O O . GLN A 1 157 ? 15.404 -4.267 -24.952 1.00 90.06 157 GLN A O 1
ATOM 1231 N N . ALA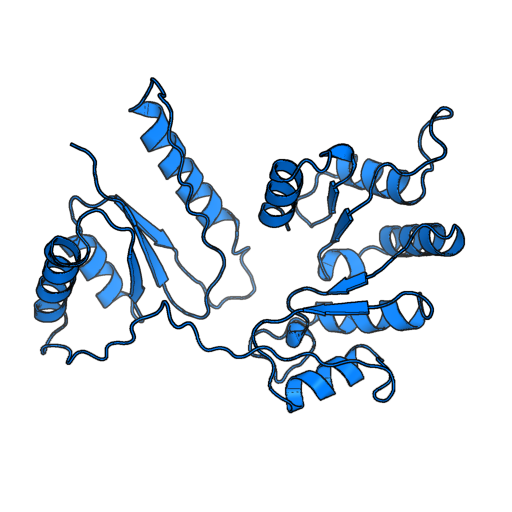 A 1 158 ? 15.892 -6.127 -26.129 1.00 88.94 158 ALA A N 1
ATOM 1232 C CA . ALA A 1 158 ? 17.285 -6.235 -25.719 1.00 88.94 158 ALA A CA 1
ATOM 1233 C C . ALA A 1 158 ? 18.162 -5.749 -26.876 1.00 88.94 158 ALA A C 1
ATOM 1235 O O . ALA A 1 158 ? 18.114 -6.301 -27.973 1.00 88.94 158 ALA A O 1
ATOM 1236 N N . LEU A 1 159 ? 18.930 -4.685 -26.646 1.00 85.12 159 LEU A N 1
ATOM 1237 C CA . LEU A 1 159 ? 19.814 -4.101 -27.651 1.00 85.12 159 LEU A CA 1
ATOM 1238 C C . LEU A 1 159 ? 21.263 -4.330 -27.241 1.00 85.12 159 LEU A C 1
ATOM 1240 O O . LEU A 1 159 ? 21.615 -4.156 -26.072 1.00 85.12 159 LEU A O 1
ATOM 1244 N N . PHE A 1 160 ? 22.109 -4.679 -28.209 1.00 84.31 160 PHE A N 1
ATOM 1245 C CA . PHE A 1 160 ? 23.541 -4.750 -27.966 1.00 84.31 160 PHE A CA 1
ATOM 1246 C C . PHE A 1 160 ? 24.066 -3.363 -27.604 1.00 84.31 160 PHE A C 1
ATOM 1248 O O . PHE A 1 160 ? 23.788 -2.369 -28.281 1.00 84.31 160 PHE A O 1
ATOM 1255 N N . ARG A 1 161 ? 24.831 -3.295 -26.518 1.00 81.12 161 ARG A N 1
ATOM 1256 C CA . ARG A 1 161 ? 25.433 -2.049 -26.070 1.00 81.12 161 ARG A CA 1
ATOM 1257 C C . ARG A 1 161 ? 26.753 -1.829 -26.819 1.00 81.12 161 ARG A C 1
ATOM 1259 O O . ARG A 1 161 ? 27.680 -2.610 -26.617 1.00 81.12 161 ARG A O 1
ATOM 1266 N N . PRO A 1 162 ? 26.885 -0.768 -27.635 1.00 68.38 162 PRO A N 1
ATOM 1267 C CA . PRO A 1 162 ? 28.112 -0.526 -28.379 1.00 68.38 162 PRO A CA 1
ATOM 1268 C C . PRO A 1 162 ? 29.231 -0.091 -27.428 1.00 68.38 162 PRO A C 1
ATOM 1270 O O . PRO A 1 162 ? 29.162 0.999 -26.853 1.00 68.38 162 PRO A O 1
ATOM 1273 N N . GLY A 1 163 ? 30.255 -0.938 -27.301 1.00 72.75 163 GLY A N 1
ATOM 1274 C CA . GLY A 1 163 ? 31.565 -0.633 -26.721 1.00 72.75 163 GLY A CA 1
ATOM 1275 C C . GLY A 1 163 ? 31.540 0.202 -25.436 1.00 72.75 163 GLY A C 1
ATOM 1276 O O . GLY A 1 163 ? 30.917 -0.156 -24.435 1.00 72.75 163 GLY A O 1
ATOM 1277 N N . THR A 1 164 ? 32.268 1.320 -25.448 1.00 75.62 164 THR A N 1
ATOM 1278 C CA . THR A 1 164 ? 32.457 2.174 -24.272 1.00 75.62 164 THR A CA 1
ATOM 1279 C C . THR A 1 164 ? 31.192 2.957 -23.904 1.00 75.62 164 THR A C 1
ATOM 1281 O O . THR A 1 164 ? 30.247 3.132 -24.676 1.00 75.62 164 THR A O 1
ATOM 1284 N N . LEU A 1 165 ? 31.173 3.482 -22.675 1.00 68.44 165 LEU A N 1
ATOM 1285 C CA . LEU A 1 165 ? 30.140 4.415 -22.218 1.00 68.44 165 LEU A CA 1
ATOM 1286 C C . LEU A 1 165 ? 29.939 5.563 -23.224 1.00 68.44 165 LEU A C 1
ATOM 1288 O O . LEU A 1 165 ? 28.804 5.864 -23.578 1.00 68.44 165 LEU A O 1
ATOM 1292 N N . THR A 1 166 ? 31.024 6.131 -23.748 1.00 71.44 166 THR A N 1
ATOM 1293 C CA . THR A 1 166 ? 31.020 7.274 -24.670 1.00 71.44 166 THR A CA 1
ATOM 1294 C C . THR A 1 166 ? 30.276 6.999 -25.981 1.00 71.44 166 THR A C 1
ATOM 1296 O O . THR A 1 166 ? 29.587 7.890 -26.468 1.00 71.44 166 THR A O 1
ATOM 1299 N N . SER A 1 167 ? 30.325 5.775 -26.521 1.00 74.31 167 SER A N 1
ATOM 1300 C CA . SER A 1 167 ? 29.570 5.390 -27.727 1.00 74.31 167 SER A CA 1
ATOM 1301 C C . SER A 1 167 ? 28.119 4.995 -27.445 1.00 74.31 167 SER A C 1
ATOM 1303 O O . SER A 1 167 ? 27.267 5.078 -28.329 1.00 74.31 167 SER A O 1
ATOM 1305 N N . THR A 1 168 ? 27.800 4.606 -26.207 1.00 78.38 168 THR A N 1
ATOM 1306 C CA . THR A 1 168 ? 26.434 4.232 -25.810 1.00 78.38 168 THR A CA 1
ATOM 1307 C C . THR A 1 168 ? 25.493 5.452 -25.752 1.00 78.38 168 THR A C 1
ATOM 1309 O O . THR A 1 168 ? 24.338 5.357 -26.169 1.00 78.38 168 THR A O 1
ATOM 1312 N N . TYR A 1 169 ? 25.952 6.620 -25.278 1.00 77.12 169 TYR A N 1
ATOM 1313 C CA . TYR A 1 169 ? 25.073 7.798 -25.116 1.00 77.12 169 TYR A CA 1
ATOM 1314 C C . TYR A 1 169 ? 24.504 8.359 -26.415 1.00 77.12 169 TYR A C 1
ATOM 1316 O O . TYR A 1 169 ? 23.290 8.580 -26.456 1.00 77.12 169 TYR A O 1
ATOM 1324 N N . PRO A 1 170 ? 25.304 8.587 -27.477 1.00 79.75 170 PRO A N 1
ATOM 1325 C CA . PRO A 1 170 ? 24.771 9.084 -28.739 1.00 79.75 170 PRO A CA 1
ATOM 1326 C C . PRO A 1 170 ? 23.676 8.173 -29.297 1.00 79.75 170 PRO A C 1
ATOM 1328 O O . PRO A 1 170 ? 22.681 8.672 -29.820 1.00 79.75 170 PRO A O 1
ATOM 1331 N N . ALA A 1 171 ? 23.804 6.854 -29.117 1.00 82.25 171 ALA A N 1
ATOM 1332 C CA . ALA A 1 171 ? 22.788 5.891 -29.530 1.00 82.25 171 ALA A CA 1
ATOM 1333 C C . ALA A 1 171 ? 21.473 6.061 -28.745 1.00 82.25 171 ALA A C 1
ATOM 1335 O O . ALA A 1 171 ? 20.404 6.132 -29.353 1.00 82.25 171 ALA A O 1
ATOM 1336 N N . ILE A 1 172 ? 21.538 6.210 -27.415 1.00 83.25 172 ILE A N 1
ATOM 1337 C CA . ILE A 1 172 ? 20.352 6.464 -26.576 1.00 83.25 172 ILE A CA 1
ATOM 1338 C C . ILE A 1 172 ? 19.707 7.809 -26.937 1.00 83.25 172 ILE A C 1
ATOM 1340 O O . ILE A 1 172 ? 18.492 7.889 -27.112 1.00 83.25 172 ILE A O 1
ATOM 1344 N N . ILE A 1 173 ? 20.500 8.872 -27.089 1.00 81.00 173 ILE A N 1
ATOM 1345 C CA . ILE A 1 173 ? 19.993 10.202 -27.452 1.00 81.00 173 ILE A CA 1
ATOM 1346 C C . ILE A 1 173 ? 19.331 10.161 -28.830 1.00 81.00 173 ILE A C 1
ATOM 1348 O O . ILE A 1 173 ? 18.247 10.717 -29.001 1.00 81.00 173 ILE A O 1
ATOM 1352 N N . ARG A 1 174 ? 19.945 9.483 -29.807 1.00 85.06 174 ARG A N 1
ATOM 1353 C CA . ARG A 1 174 ? 19.362 9.292 -31.138 1.00 85.06 174 ARG A CA 1
ATOM 1354 C C . ARG A 1 174 ? 18.020 8.574 -31.041 1.00 85.06 174 ARG A C 1
ATOM 1356 O O . ARG A 1 174 ? 17.060 9.042 -31.644 1.00 85.06 174 ARG A O 1
ATOM 1363 N N . LEU A 1 175 ? 17.925 7.503 -30.253 1.00 86.25 175 LEU A N 1
ATOM 1364 C CA . LEU A 1 175 ? 16.675 6.770 -30.027 1.00 86.25 175 LEU A CA 1
ATOM 1365 C C . LEU A 1 175 ? 15.578 7.682 -29.450 1.00 86.25 175 LEU A C 1
ATOM 1367 O O . LEU A 1 175 ? 14.450 7.683 -29.940 1.00 86.25 175 LEU A O 1
ATOM 1371 N N . LEU A 1 176 ? 15.919 8.497 -28.449 1.00 85.06 176 LEU A N 1
ATOM 1372 C CA . LEU A 1 176 ? 14.978 9.412 -27.800 1.00 85.06 176 LEU A CA 1
ATOM 1373 C C . LEU A 1 176 ? 14.557 10.581 -28.700 1.00 85.06 176 LEU A C 1
ATOM 1375 O O . LEU A 1 176 ? 13.403 10.991 -28.658 1.00 85.06 176 LEU A O 1
ATOM 1379 N N . LYS A 1 177 ? 15.464 11.106 -29.534 1.00 83.44 177 LYS A N 1
ATOM 1380 C CA . LYS A 1 177 ? 15.161 12.187 -30.488 1.00 83.44 177 LYS A CA 1
ATOM 1381 C C . LYS A 1 177 ? 14.377 11.724 -31.712 1.00 83.44 177 LYS A C 1
ATOM 1383 O O . LYS A 1 177 ? 13.739 12.554 -32.344 1.00 83.44 177 LYS A O 1
ATOM 1388 N N . THR A 1 178 ? 14.464 10.445 -32.069 1.00 87.50 178 THR A N 1
ATOM 1389 C CA . THR A 1 178 ? 13.820 9.897 -33.271 1.00 87.50 178 THR A CA 1
ATOM 1390 C C . THR A 1 178 ? 12.551 9.141 -32.900 1.00 87.50 178 THR A C 1
ATOM 1392 O O . THR A 1 178 ? 11.455 9.682 -32.997 1.00 87.50 178 THR A O 1
ATOM 1395 N N . LYS A 1 179 ? 12.690 7.912 -32.402 1.00 87.75 179 LYS A N 1
ATOM 1396 C CA . LYS A 1 179 ? 11.577 7.001 -32.111 1.00 87.75 179 LYS A CA 1
ATOM 1397 C C . LYS A 1 179 ? 10.655 7.508 -30.999 1.00 87.75 179 LYS A C 1
ATOM 1399 O O . LYS A 1 179 ? 9.452 7.281 -31.057 1.00 87.75 179 LYS A O 1
ATOM 1404 N N . PHE A 1 180 ? 11.210 8.183 -29.993 1.00 87.56 180 PHE A N 1
ATOM 1405 C CA . PHE A 1 180 ? 10.463 8.645 -28.816 1.00 87.56 180 PHE A CA 1
ATOM 1406 C C . PHE A 1 180 ? 10.393 10.175 -28.709 1.00 87.56 180 PHE A C 1
ATOM 1408 O O . PHE A 1 180 ? 10.260 10.721 -27.611 1.00 87.56 180 PHE A O 1
ATOM 1415 N N . ALA A 1 181 ? 10.473 10.876 -29.845 1.00 84.44 181 ALA A N 1
ATOM 1416 C CA . ALA A 1 181 ? 10.420 12.332 -29.885 1.00 84.44 181 ALA A CA 1
ATOM 1417 C C . ALA A 1 181 ? 9.156 12.864 -29.186 1.00 84.44 181 ALA A C 1
ATOM 1419 O O . ALA A 1 181 ? 8.045 12.402 -29.441 1.00 84.44 181 ALA A O 1
ATOM 1420 N N . GLY A 1 182 ? 9.323 13.830 -28.277 1.00 80.06 182 GLY A N 1
ATOM 1421 C CA . GLY A 1 182 ? 8.209 14.431 -27.533 1.00 80.06 182 GLY A CA 1
ATOM 1422 C C . GLY A 1 182 ? 7.601 13.552 -26.430 1.00 80.06 182 GLY A C 1
ATOM 1423 O O . GLY A 1 182 ? 6.681 13.997 -25.745 1.00 80.06 182 GLY A O 1
ATOM 1424 N N . GLN A 1 183 ? 8.104 12.332 -26.221 1.00 85.81 183 GLN A N 1
ATOM 1425 C CA . GLN A 1 183 ? 7.600 11.420 -25.195 1.00 85.81 183 GLN A CA 1
ATOM 1426 C C . GLN A 1 183 ? 8.395 11.532 -23.889 1.00 85.81 183 GLN A C 1
ATOM 1428 O O . GLN A 1 183 ? 9.521 12.031 -23.851 1.00 85.81 183 GLN A O 1
ATOM 1433 N N . SER A 1 184 ? 7.791 11.063 -22.794 1.00 82.38 184 SER A N 1
ATOM 1434 C CA . SER A 1 184 ? 8.490 10.912 -21.516 1.00 82.38 184 SER A CA 1
ATOM 1435 C C . SER A 1 184 ? 9.254 9.594 -21.481 1.00 82.38 184 SER A C 1
ATOM 1437 O O . SER A 1 184 ? 8.706 8.558 -21.849 1.00 82.38 184 SER A O 1
ATOM 1439 N N . ALA A 1 185 ? 10.484 9.622 -20.977 1.00 80.69 185 ALA A N 1
ATOM 1440 C CA . ALA A 1 185 ? 11.301 8.427 -20.794 1.00 80.69 185 ALA A CA 1
ATOM 1441 C C . ALA A 1 185 ? 11.815 8.321 -19.358 1.00 80.69 185 ALA A C 1
ATOM 1443 O O . ALA A 1 185 ? 12.083 9.340 -18.716 1.00 80.69 185 ALA A O 1
ATOM 1444 N N . HIS A 1 186 ? 11.952 7.077 -18.895 1.00 80.44 186 HIS A N 1
ATOM 1445 C CA . HIS A 1 186 ? 12.584 6.707 -17.636 1.00 80.44 186 HIS A CA 1
ATOM 1446 C C . HIS A 1 186 ? 13.881 5.956 -17.934 1.00 80.44 186 HIS A C 1
ATOM 1448 O O . HIS A 1 186 ? 13.848 4.871 -18.511 1.00 80.44 186 HIS A O 1
ATOM 1454 N N . CYS A 1 187 ? 15.021 6.531 -17.554 1.00 78.44 187 CYS A N 1
ATOM 1455 C CA . CYS A 1 187 ? 16.327 5.888 -17.707 1.00 78.44 187 CYS A CA 1
ATOM 1456 C C . CYS A 1 187 ? 16.861 5.466 -16.338 1.00 78.44 187 CYS A C 1
ATOM 1458 O O . CYS A 1 187 ? 16.856 6.279 -15.411 1.00 78.44 187 CYS A O 1
ATOM 1460 N N . LEU A 1 188 ? 17.327 4.218 -16.240 1.00 77.38 188 LEU A N 1
ATOM 1461 C CA . LEU A 1 188 ? 17.978 3.662 -15.057 1.00 77.38 188 LEU A CA 1
ATOM 1462 C C . LEU A 1 188 ? 19.481 3.522 -15.311 1.00 77.38 188 LEU A C 1
ATOM 1464 O O . LEU A 1 188 ? 19.894 2.947 -16.315 1.00 77.38 188 LEU A O 1
ATOM 1468 N N . ALA A 1 189 ? 20.292 4.056 -14.401 1.00 75.06 189 ALA A N 1
ATOM 1469 C CA . ALA A 1 189 ? 21.744 3.880 -14.392 1.00 75.06 189 ALA A CA 1
ATOM 1470 C C . ALA A 1 189 ? 22.158 3.068 -13.158 1.00 75.06 189 ALA A C 1
ATOM 1472 O O . ALA A 1 189 ? 21.536 3.206 -12.105 1.00 75.06 189 ALA A O 1
ATOM 1473 N N . LEU A 1 190 ? 23.203 2.246 -13.284 1.00 73.25 190 LEU A N 1
ATOM 1474 C CA . LEU A 1 190 ? 23.713 1.412 -12.187 1.00 73.25 190 LEU A CA 1
ATOM 1475 C C . LEU A 1 190 ? 24.867 2.079 -11.425 1.00 73.25 190 LEU A C 1
ATOM 1477 O O . LEU A 1 190 ? 25.008 1.868 -10.224 1.00 73.25 190 LEU A O 1
ATOM 1481 N N . ASP A 1 191 ? 25.654 2.932 -12.086 1.00 73.62 191 ASP A N 1
ATOM 1482 C CA . ASP A 1 191 ? 26.844 3.552 -11.500 1.00 73.62 191 ASP A CA 1
ATOM 1483 C C . ASP A 1 191 ? 26.883 5.088 -11.661 1.00 73.62 191 ASP A C 1
ATOM 1485 O O . ASP A 1 191 ? 26.179 5.699 -12.478 1.00 73.62 191 ASP A O 1
ATOM 1489 N N . ALA A 1 192 ? 27.715 5.735 -10.836 1.00 70.69 192 ALA A N 1
ATOM 1490 C CA . ALA A 1 192 ? 27.837 7.192 -10.784 1.00 70.69 192 ALA A CA 1
ATOM 1491 C C . ALA A 1 192 ? 28.474 7.796 -12.048 1.00 70.69 192 ALA A C 1
ATOM 1493 O O . ALA A 1 192 ? 28.099 8.903 -12.446 1.00 70.69 192 ALA A O 1
ATOM 1494 N N . LYS A 1 193 ? 29.389 7.069 -12.699 1.00 71.00 193 LYS A N 1
ATOM 1495 C CA . LYS A 1 193 ? 30.069 7.503 -13.928 1.00 71.00 193 LYS A CA 1
ATOM 1496 C C . LYS A 1 193 ? 29.070 7.574 -15.080 1.00 71.00 193 LYS A C 1
ATOM 1498 O O . LYS A 1 193 ? 29.008 8.571 -15.796 1.00 71.00 193 LYS A O 1
ATOM 1503 N N . THR A 1 194 ? 28.208 6.569 -15.181 1.00 70.38 194 THR A N 1
ATOM 1504 C CA . THR A 1 194 ? 27.103 6.496 -16.128 1.00 70.38 194 THR A CA 1
ATOM 1505 C C . THR A 1 194 ? 26.143 7.670 -15.926 1.00 70.38 194 THR A C 1
ATOM 1507 O O . THR A 1 194 ? 25.808 8.389 -16.866 1.00 70.38 194 THR A O 1
ATOM 1510 N N . ARG A 1 195 ? 25.775 7.972 -14.675 1.00 70.62 195 ARG A N 1
ATOM 1511 C CA . ARG A 1 195 ? 24.947 9.145 -14.351 1.00 70.62 195 ARG A CA 1
ATOM 1512 C C . ARG A 1 195 ? 25.586 10.467 -14.784 1.00 70.62 195 ARG A C 1
ATOM 1514 O O . ARG A 1 195 ? 24.892 11.321 -15.332 1.00 70.62 195 ARG A O 1
ATOM 1521 N N . GLN A 1 196 ? 26.866 10.680 -14.487 1.00 68.19 196 GLN A N 1
ATOM 1522 C CA . GLN A 1 196 ? 27.546 11.933 -14.822 1.00 68.19 196 GLN A CA 1
ATOM 1523 C C . GLN A 1 196 ? 27.585 12.154 -16.336 1.00 68.19 196 GLN A C 1
ATOM 1525 O O . GLN A 1 196 ? 27.360 13.265 -16.808 1.00 68.19 196 GLN A O 1
ATOM 1530 N N . LEU A 1 197 ? 27.765 11.082 -17.098 1.00 65.56 197 LEU A N 1
ATOM 1531 C CA . LEU A 1 197 ? 27.729 11.134 -18.552 1.00 65.56 197 LEU A CA 1
ATOM 1532 C C . LEU A 1 197 ? 26.313 11.369 -19.096 1.00 65.56 197 LEU A C 1
ATOM 1534 O O . LEU A 1 197 ? 26.154 12.169 -20.016 1.00 65.56 197 LEU A O 1
ATOM 1538 N N . PHE A 1 198 ? 25.269 10.798 -18.481 1.00 69.56 198 PHE A N 1
ATOM 1539 C CA . PHE A 1 198 ? 23.897 11.198 -18.801 1.00 69.56 198 PHE A CA 1
ATOM 1540 C C . PHE A 1 198 ? 23.650 12.693 -18.511 1.00 69.56 198 PHE A C 1
ATOM 1542 O O . PHE A 1 198 ? 22.974 13.362 -19.284 1.00 69.56 198 PHE A O 1
ATOM 1549 N N . LYS A 1 199 ? 24.198 13.265 -17.431 1.00 66.62 199 LYS A N 1
ATOM 1550 C CA . LYS A 1 199 ? 24.044 14.710 -17.163 1.00 66.62 199 LYS A CA 1
ATOM 1551 C C . LYS A 1 199 ? 24.637 15.574 -18.277 1.00 66.62 199 LYS A C 1
ATOM 1553 O O . LYS A 1 199 ? 24.027 16.569 -18.650 1.00 66.62 199 LYS A O 1
ATOM 1558 N N . LEU A 1 200 ? 25.800 15.188 -18.796 1.00 66.12 200 LEU A N 1
ATOM 1559 C CA . LEU A 1 200 ? 26.501 15.925 -19.850 1.00 66.12 200 LEU A CA 1
ATOM 1560 C C . LEU A 1 200 ? 25.823 15.752 -21.220 1.00 66.12 200 LEU A C 1
ATOM 1562 O O . LEU A 1 200 ? 25.598 16.732 -21.931 1.00 66.12 200 LEU A O 1
ATOM 1566 N N . GLY A 1 201 ? 25.444 14.518 -21.571 1.00 64.56 201 GLY A N 1
ATOM 1567 C CA . GLY A 1 201 ? 24.851 14.188 -22.872 1.00 64.56 201 GLY A CA 1
ATOM 1568 C C . GLY A 1 201 ? 23.423 14.704 -23.075 1.00 64.56 201 GLY A C 1
ATOM 1569 O O . GLY A 1 201 ? 22.989 14.881 -24.210 1.00 64.56 201 GLY A O 1
ATOM 1570 N N . PHE A 1 202 ? 22.694 14.981 -21.993 1.00 68.31 202 PHE A N 1
ATOM 1571 C CA . PHE A 1 202 ? 21.327 15.514 -22.038 1.00 68.31 202 PHE A CA 1
ATOM 1572 C C . PHE A 1 202 ? 21.262 17.026 -21.789 1.00 68.31 202 PHE A C 1
ATOM 1574 O O . PHE A 1 202 ? 20.204 17.553 -21.437 1.00 68.31 202 PHE A O 1
ATOM 1581 N N . SER A 1 203 ? 22.369 17.743 -22.001 1.00 61.47 203 SER A N 1
ATOM 1582 C CA . SER A 1 203 ? 22.370 19.207 -22.014 1.00 61.47 203 SER A CA 1
ATOM 1583 C C . SER A 1 203 ? 21.312 19.719 -23.012 1.00 61.47 203 SER A C 1
ATOM 1585 O O . SER A 1 203 ? 21.306 19.370 -24.191 1.00 61.47 203 SER A O 1
ATOM 1587 N N . GLY A 1 204 ? 20.321 20.461 -22.504 1.00 64.94 204 GLY A N 1
ATOM 1588 C CA . GLY A 1 204 ? 19.168 20.955 -23.276 1.00 64.94 204 GLY A CA 1
ATOM 1589 C C . GLY A 1 204 ? 17.844 20.196 -23.093 1.00 64.94 204 GLY A C 1
ATOM 1590 O O . GLY A 1 204 ? 16.821 20.655 -23.601 1.00 64.94 204 GLY A O 1
ATOM 1591 N N . TRP A 1 205 ? 17.819 19.087 -22.348 1.00 67.12 205 TRP A N 1
ATOM 1592 C CA . TRP A 1 205 ? 16.586 18.388 -21.962 1.00 67.12 205 TRP A CA 1
ATOM 1593 C C . TRP A 1 205 ? 16.110 18.819 -20.572 1.00 67.12 205 TRP A C 1
ATOM 1595 O O . TRP A 1 205 ? 16.904 19.250 -19.738 1.00 67.12 205 TRP A O 1
ATOM 1605 N N . ILE A 1 206 ? 14.814 18.662 -20.287 1.00 65.06 206 ILE A N 1
ATOM 1606 C CA . ILE A 1 206 ? 14.303 18.782 -18.917 1.00 65.06 206 ILE A CA 1
ATOM 1607 C C . ILE A 1 206 ? 14.545 17.440 -18.232 1.00 65.06 206 ILE A C 1
ATOM 1609 O O . ILE A 1 206 ? 13.865 16.459 -18.529 1.00 65.06 206 ILE A O 1
ATOM 1613 N N . VAL A 1 207 ? 15.541 17.402 -17.349 1.00 66.00 207 VAL A N 1
ATOM 1614 C CA . VAL A 1 207 ? 16.054 16.182 -16.719 1.00 66.00 207 VAL A CA 1
ATOM 1615 C C . VAL A 1 207 ? 15.883 16.282 -15.203 1.00 66.00 207 VAL A C 1
ATOM 1617 O O . VAL A 1 207 ? 16.506 17.132 -14.569 1.00 66.00 207 VAL A O 1
ATOM 1620 N N . SER A 1 208 ? 15.068 15.412 -14.601 1.00 62.50 208 SER A N 1
ATOM 1621 C CA . SER A 1 208 ? 14.995 15.275 -13.137 1.00 62.50 208 SER A CA 1
ATOM 1622 C C . SER A 1 208 ? 15.837 14.091 -12.677 1.00 62.50 208 SER A C 1
ATOM 1624 O O . SER A 1 208 ? 15.692 12.998 -13.214 1.00 62.50 208 SER A O 1
ATOM 1626 N N . TRP A 1 209 ? 16.708 14.289 -11.686 1.00 60.00 209 TRP A N 1
ATOM 1627 C CA . TRP A 1 209 ? 17.597 13.249 -11.166 1.00 60.00 209 TRP A CA 1
ATOM 1628 C C . TRP A 1 209 ? 17.158 12.792 -9.783 1.00 60.00 209 TRP A C 1
ATOM 1630 O O . TRP A 1 209 ? 17.280 13.557 -8.830 1.00 60.00 209 TRP A O 1
ATOM 1640 N N . VAL A 1 210 ? 16.768 11.526 -9.642 1.00 55.97 210 VAL A N 1
ATOM 1641 C CA . VAL A 1 210 ? 16.408 10.956 -8.337 1.00 55.97 210 VAL A CA 1
ATOM 1642 C C . VAL A 1 210 ? 17.534 10.063 -7.834 1.00 55.97 210 VAL A C 1
ATOM 1644 O O . VAL A 1 210 ? 17.924 9.103 -8.504 1.00 55.97 210 VAL A O 1
ATOM 1647 N N . ARG A 1 211 ? 18.085 10.388 -6.657 1.00 48.84 211 ARG A N 1
ATOM 1648 C CA . ARG A 1 211 ? 19.100 9.572 -5.982 1.00 48.84 211 ARG A CA 1
ATOM 1649 C C . ARG A 1 211 ? 18.396 8.551 -5.091 1.00 48.84 211 ARG A C 1
ATOM 1651 O O . ARG A 1 211 ? 17.716 8.938 -4.150 1.00 48.84 211 ARG A O 1
ATOM 1658 N N . ARG A 1 212 ? 18.567 7.253 -5.354 1.00 44.69 212 ARG A N 1
ATOM 1659 C CA . ARG A 1 212 ? 18.129 6.222 -4.407 1.00 44.69 212 ARG A CA 1
ATOM 1660 C C . ARG A 1 212 ? 19.305 5.848 -3.513 1.00 44.69 212 ARG A C 1
ATOM 1662 O O . ARG A 1 212 ? 20.303 5.330 -4.003 1.00 44.69 212 ARG A O 1
ATOM 1669 N N . TYR A 1 213 ? 19.204 6.151 -2.223 1.00 41.88 213 TYR A N 1
ATOM 1670 C CA . TYR A 1 213 ? 20.103 5.595 -1.215 1.00 41.88 213 TYR A CA 1
ATOM 1671 C C . TYR A 1 213 ? 19.525 4.267 -0.729 1.00 41.88 213 TYR A C 1
ATOM 1673 O O . TYR A 1 213 ? 18.372 4.222 -0.307 1.00 41.88 213 TYR A O 1
ATOM 1681 N N . SER A 1 214 ? 20.329 3.207 -0.730 1.00 38.81 214 SER A N 1
ATOM 1682 C CA . SER A 1 214 ? 20.004 1.920 -0.094 1.00 38.81 214 SER A CA 1
ATOM 1683 C C . SER A 1 214 ? 20.142 1.963 1.437 1.00 38.81 214 SER A C 1
ATOM 1685 O O . SER A 1 214 ? 20.358 0.930 2.057 1.00 38.81 214 SER A O 1
ATOM 1687 N N . SER A 1 215 ? 20.094 3.151 2.056 1.00 32.56 215 SER A N 1
ATOM 1688 C CA . SER A 1 215 ? 20.313 3.311 3.497 1.00 32.56 215 SER A CA 1
ATOM 1689 C C . SER A 1 215 ? 18.979 3.534 4.225 1.00 32.56 215 SER A C 1
ATOM 1691 O O . SER A 1 215 ? 18.240 4.445 3.840 1.00 32.56 215 SER A O 1
ATOM 1693 N N . PRO A 1 216 ? 18.660 2.746 5.269 1.00 40.09 216 PRO A N 1
ATOM 1694 C CA . PRO A 1 216 ? 17.379 2.793 5.984 1.00 40.09 216 PRO A CA 1
ATOM 1695 C C . PRO A 1 216 ? 17.138 4.079 6.801 1.00 40.09 216 PRO A C 1
ATOM 1697 O O . PRO A 1 216 ? 16.057 4.253 7.355 1.00 40.09 216 PRO A O 1
ATOM 1700 N N . SER A 1 217 ? 18.105 5.000 6.880 1.00 35.12 217 SER A N 1
ATOM 1701 C CA . SER A 1 217 ? 18.085 6.131 7.821 1.00 35.12 217 SER A CA 1
ATOM 1702 C C . 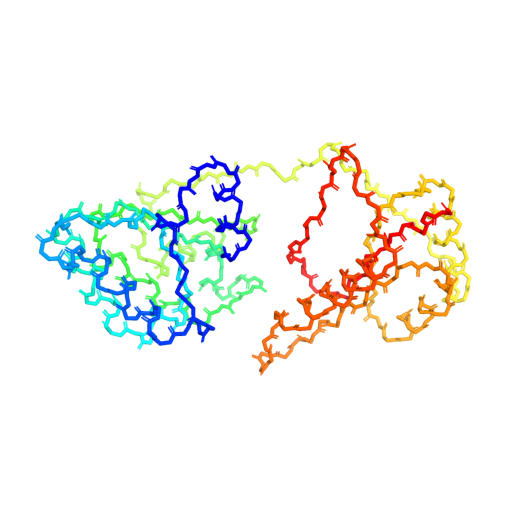SER A 1 217 ? 17.607 7.481 7.264 1.00 35.12 217 SER A C 1
ATOM 1704 O O . SER A 1 217 ? 17.586 8.455 8.014 1.00 35.12 217 SER A O 1
ATOM 1706 N N . LYS A 1 218 ? 17.206 7.592 5.985 1.00 34.22 218 LYS A N 1
ATOM 1707 C CA . LYS A 1 218 ? 16.717 8.870 5.416 1.00 34.22 218 LYS A CA 1
ATOM 1708 C C . LYS A 1 218 ? 15.346 8.744 4.737 1.00 34.22 218 LYS A C 1
ATOM 1710 O O . LYS A 1 218 ? 15.143 7.825 3.941 1.00 34.22 218 LYS A O 1
ATOM 1715 N N . PRO A 1 219 ? 14.399 9.670 4.997 1.00 36.47 219 PRO A N 1
ATOM 1716 C CA . PRO A 1 219 ? 13.063 9.610 4.417 1.00 36.47 219 PRO A CA 1
ATOM 1717 C C . PRO A 1 219 ? 13.111 9.826 2.898 1.00 36.47 219 PRO A C 1
ATOM 1719 O O . PRO A 1 219 ? 13.422 10.909 2.410 1.00 36.47 219 PRO A O 1
ATOM 1722 N N . GLN A 1 220 ? 12.731 8.790 2.147 1.00 45.22 220 GLN A N 1
ATOM 1723 C CA . GLN A 1 220 ? 12.756 8.724 0.677 1.00 45.22 220 GLN A CA 1
ATOM 1724 C C . GLN A 1 220 ? 11.845 9.756 -0.035 1.00 45.22 220 GLN A C 1
ATOM 1726 O O . GLN A 1 220 ? 11.935 9.915 -1.249 1.00 45.22 220 GLN A O 1
ATOM 1731 N N . ARG A 1 221 ? 10.955 10.454 0.692 1.00 40.16 221 ARG A N 1
ATOM 1732 C CA . ARG A 1 221 ? 9.922 11.349 0.125 1.00 40.16 221 ARG A CA 1
ATOM 1733 C C . ARG A 1 221 ? 10.349 12.809 -0.076 1.00 40.16 221 ARG A C 1
ATOM 1735 O O . ARG A 1 221 ? 9.824 13.450 -0.983 1.00 40.16 221 ARG A O 1
ATOM 1742 N N . HIS A 1 222 ? 11.248 13.355 0.747 1.00 34.59 222 HIS A N 1
ATOM 1743 C CA . HIS A 1 222 ? 11.476 14.811 0.759 1.00 34.59 222 HIS A CA 1
ATOM 1744 C C . HIS A 1 222 ? 12.158 15.317 -0.525 1.00 34.59 222 HIS A C 1
ATOM 1746 O O . HIS A 1 222 ? 11.679 16.271 -1.126 1.00 34.59 222 HIS A O 1
ATOM 1752 N N . GLU A 1 223 ? 13.175 14.618 -1.042 1.00 37.88 223 GLU A N 1
ATOM 1753 C CA . GLU A 1 223 ? 13.879 15.058 -2.262 1.00 37.88 223 GLU A CA 1
ATOM 1754 C C . GLU A 1 223 ? 13.032 14.933 -3.543 1.00 37.88 223 GLU A C 1
ATOM 1756 O O . GLU A 1 223 ? 13.182 15.732 -4.467 1.00 37.88 223 GLU A O 1
ATOM 1761 N N . PHE A 1 224 ? 12.119 13.957 -3.613 1.00 36.31 224 PHE A N 1
ATOM 1762 C CA . PHE A 1 224 ? 11.264 13.758 -4.790 1.00 36.31 224 PHE A CA 1
ATOM 1763 C C . PHE A 1 224 ? 10.194 14.853 -4.897 1.00 36.31 224 PHE A C 1
ATOM 1765 O O . PHE A 1 224 ? 9.937 15.375 -5.982 1.00 36.31 224 PHE A O 1
ATOM 1772 N N . THR A 1 225 ? 9.613 15.234 -3.755 1.00 34.28 225 THR A N 1
ATOM 1773 C CA . THR A 1 225 ? 8.592 16.286 -3.671 1.00 34.28 225 THR A CA 1
ATOM 1774 C C . THR A 1 225 ? 9.212 17.666 -3.892 1.00 34.28 225 THR A C 1
ATOM 1776 O O . THR A 1 225 ? 8.668 18.434 -4.677 1.00 34.28 225 THR A O 1
ATOM 1779 N N . ASP A 1 226 ? 10.403 17.932 -3.340 1.00 35.28 226 ASP A N 1
ATOM 1780 C CA . ASP A 1 226 ? 11.164 19.168 -3.589 1.00 35.28 226 ASP A CA 1
ATOM 1781 C C . ASP A 1 226 ? 11.598 19.314 -5.051 1.00 35.28 226 ASP A C 1
ATOM 1783 O O . ASP A 1 226 ? 11.567 20.409 -5.611 1.00 35.28 226 ASP A O 1
ATOM 1787 N N . CYS A 1 227 ? 12.01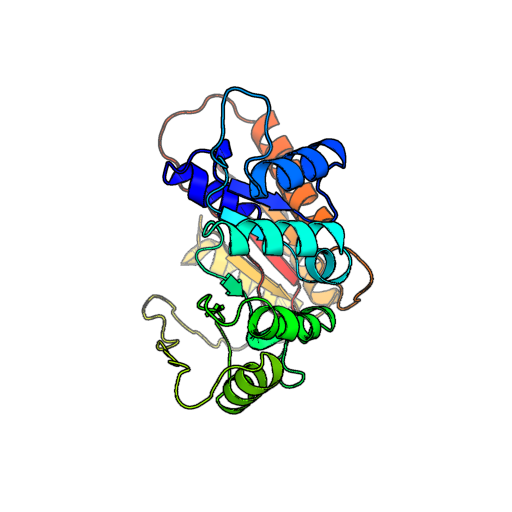0 18.222 -5.703 1.00 38.56 227 CYS A N 1
ATOM 1788 C CA . CYS A 1 227 ? 12.418 18.272 -7.105 1.00 38.56 227 CYS A CA 1
ATOM 1789 C C . CYS A 1 227 ? 11.217 18.530 -8.028 1.00 38.56 227 CYS A C 1
ATOM 1791 O O . CYS A 1 227 ? 11.332 19.310 -8.973 1.00 38.56 227 CYS A O 1
ATOM 1793 N N . ILE A 1 228 ? 10.056 17.939 -7.721 1.00 40.03 228 ILE A N 1
ATOM 1794 C CA . ILE A 1 228 ? 8.792 18.200 -8.420 1.00 40.03 228 ILE A CA 1
ATOM 1795 C C . ILE A 1 228 ? 8.276 19.614 -8.133 1.00 40.03 228 ILE A C 1
ATOM 1797 O O . ILE A 1 228 ? 7.840 20.277 -9.068 1.00 40.03 228 ILE A O 1
ATOM 1801 N N . GLU A 1 229 ? 8.370 20.111 -6.899 1.00 36.78 229 GLU A N 1
ATOM 1802 C CA . GLU A 1 229 ? 8.023 21.494 -6.558 1.00 36.78 229 GLU A CA 1
ATOM 1803 C C . GLU A 1 229 ? 8.929 22.502 -7.262 1.00 36.78 229 GLU A C 1
ATOM 1805 O O . GLU A 1 229 ? 8.437 23.508 -7.758 1.00 36.78 229 GLU A O 1
ATOM 1810 N N . ARG A 1 230 ? 10.240 22.246 -7.350 1.00 38.91 230 ARG A N 1
ATOM 1811 C CA . ARG A 1 230 ? 11.176 23.102 -8.097 1.00 38.91 230 ARG A CA 1
ATOM 1812 C C . ARG A 1 230 ? 10.894 23.065 -9.596 1.00 38.91 230 ARG A C 1
ATOM 1814 O O . ARG A 1 230 ? 10.934 24.109 -10.236 1.00 38.91 230 ARG A O 1
ATOM 1821 N N . LEU A 1 231 ? 10.550 21.896 -10.143 1.00 41.22 231 LEU A N 1
ATOM 1822 C CA . LEU A 1 231 ? 10.095 21.750 -11.529 1.00 41.22 231 LEU A CA 1
ATOM 1823 C C . LEU A 1 231 ? 8.784 22.497 -11.777 1.00 41.22 231 LEU A C 1
ATOM 1825 O O . LEU A 1 231 ? 8.689 23.206 -12.769 1.00 41.22 231 LEU A O 1
ATOM 1829 N N . LEU A 1 232 ? 7.808 22.388 -10.873 1.00 38.41 232 LEU A N 1
ATOM 1830 C CA . LEU A 1 232 ? 6.535 23.108 -10.933 1.00 38.41 232 LEU A CA 1
ATOM 1831 C C . LEU A 1 232 ? 6.736 24.616 -10.789 1.00 38.41 232 LEU A C 1
ATOM 1833 O O . LEU A 1 232 ? 6.189 25.350 -11.595 1.00 38.41 232 LEU A O 1
ATOM 1837 N N . LYS A 1 233 ? 7.549 25.090 -9.839 1.00 40.16 233 LYS A N 1
ATOM 1838 C CA . LYS A 1 233 ? 7.869 26.516 -9.647 1.00 40.16 233 LYS A CA 1
ATOM 1839 C C . LYS A 1 233 ? 8.599 27.101 -10.857 1.00 40.16 233 LYS A C 1
ATOM 1841 O O . LYS A 1 233 ? 8.273 28.207 -11.264 1.00 40.16 233 LYS A O 1
ATOM 1846 N N . PHE A 1 234 ? 9.519 26.351 -11.469 1.00 39.78 234 PHE A N 1
ATOM 1847 C CA . PHE A 1 234 ? 10.199 26.744 -12.708 1.00 39.78 234 PHE A CA 1
ATOM 1848 C C . PHE A 1 234 ? 9.247 26.782 -13.916 1.00 39.78 234 PHE A C 1
ATOM 1850 O O . PHE A 1 234 ? 9.321 27.697 -14.730 1.00 39.78 234 PHE A O 1
ATOM 1857 N N . TYR A 1 235 ? 8.326 25.816 -14.023 1.00 36.34 235 TYR A N 1
ATOM 1858 C CA . TYR A 1 235 ? 7.326 25.778 -15.098 1.00 36.34 235 TYR A CA 1
ATOM 1859 C C . TYR A 1 235 ? 6.249 26.861 -14.929 1.00 36.34 235 TYR A C 1
ATOM 1861 O O . TYR A 1 235 ? 5.833 27.468 -15.909 1.00 36.34 235 TYR A O 1
ATOM 1869 N N . LEU A 1 236 ? 5.809 27.115 -13.692 1.00 38.47 236 LEU A N 1
ATOM 1870 C CA . LEU A 1 236 ? 4.783 28.103 -13.343 1.00 38.47 236 LEU A CA 1
ATOM 1871 C C . LEU A 1 236 ? 5.310 29.542 -13.408 1.00 38.47 236 LEU A C 1
ATOM 1873 O O . LEU A 1 236 ? 4.542 30.436 -13.741 1.00 38.47 236 LEU A O 1
ATOM 1877 N N . SER A 1 237 ? 6.601 29.782 -13.145 1.00 37.19 237 SER A N 1
ATOM 1878 C CA . SER A 1 237 ? 7.200 31.121 -13.270 1.00 37.19 237 SER A CA 1
ATOM 1879 C C . SER A 1 237 ? 7.401 31.579 -14.716 1.00 37.19 237 SER A C 1
ATOM 1881 O O . SER A 1 237 ? 7.632 32.761 -14.942 1.00 37.19 237 SER A O 1
ATOM 1883 N N . HIS A 1 238 ? 7.298 30.667 -15.688 1.00 39.03 238 HIS A N 1
ATOM 1884 C CA . HIS A 1 238 ? 7.504 30.964 -17.109 1.00 39.03 238 HIS A CA 1
ATOM 1885 C C . HIS A 1 238 ? 6.257 30.724 -17.980 1.00 39.03 238 HIS A C 1
ATOM 1887 O O . HIS A 1 238 ? 6.340 30.893 -19.194 1.00 39.03 238 HIS A O 1
ATOM 1893 N N . LEU A 1 239 ? 5.103 30.351 -17.401 1.00 35.81 239 LEU A N 1
ATOM 1894 C CA . LEU A 1 239 ? 3.862 30.086 -18.145 1.00 35.81 239 LEU A CA 1
ATOM 1895 C C . LEU A 1 239 ? 2.586 30.427 -17.341 1.00 35.81 239 LEU A C 1
ATOM 1897 O O . LEU A 1 239 ? 2.114 29.632 -16.531 1.00 35.81 239 LEU A O 1
ATOM 1901 N N . LEU A 1 240 ? 1.945 31.546 -17.683 1.00 28.48 240 LEU A N 1
ATOM 1902 C CA . LEU A 1 240 ? 0.480 31.693 -17.728 1.00 28.48 240 LEU A CA 1
ATOM 1903 C C . LEU A 1 240 ? 0.133 32.336 -19.091 1.00 28.48 240 LEU A C 1
ATOM 1905 O O . LEU A 1 240 ? 0.937 33.140 -19.557 1.00 28.48 240 LEU A O 1
ATOM 1909 N N . PRO A 1 241 ? -1.002 32.018 -19.754 1.00 34.78 241 PRO A N 1
ATOM 1910 C CA . PRO A 1 241 ? -2.227 31.440 -19.210 1.00 34.78 241 PRO A CA 1
ATOM 1911 C C . PRO A 1 241 ? -2.586 30.045 -19.757 1.00 34.78 241 PRO A C 1
ATOM 1913 O O . PRO A 1 241 ? -2.198 29.617 -20.842 1.00 34.78 241 PRO A O 1
ATOM 1916 N N . PHE A 1 242 ? -3.383 29.337 -18.959 1.00 44.47 242 PHE A N 1
ATOM 1917 C CA . PHE A 1 242 ? -3.976 28.038 -19.261 1.00 44.47 242 PHE A CA 1
ATOM 1918 C C . PHE A 1 242 ? -5.028 28.120 -20.376 1.00 44.47 242 PHE A C 1
ATOM 1920 O O . PHE A 1 242 ? -5.972 28.902 -20.284 1.00 44.47 242 PHE A O 1
ATOM 1927 N N . SER A 1 243 ? -4.982 27.179 -21.323 1.00 29.34 243 SER A N 1
ATOM 1928 C CA . SER A 1 243 ? -6.194 26.691 -21.985 1.00 29.34 243 SER A CA 1
ATOM 1929 C C . SER A 1 243 ? -6.161 25.166 -22.197 1.00 29.34 243 SER A C 1
ATOM 1931 O O . SER A 1 243 ? -5.116 24.532 -22.324 1.00 29.34 243 SER A O 1
ATOM 1933 N N . LYS A 1 244 ? -7.369 24.613 -22.070 1.00 35.84 244 LYS A N 1
ATOM 1934 C CA . LYS A 1 244 ? -7.873 23.232 -21.958 1.00 35.84 244 LYS A CA 1
ATOM 1935 C C . LYS A 1 244 ? -7.065 22.096 -22.625 1.00 35.84 244 LYS A C 1
ATOM 1937 O O . LYS A 1 244 ? -6.733 22.155 -23.799 1.00 35.84 244 LYS A O 1
ATOM 1942 N N . GLY A 1 245 ? -6.898 20.988 -21.882 1.00 32.44 245 GLY A N 1
ATOM 1943 C CA . GLY A 1 245 ? -6.456 19.680 -22.409 1.00 32.44 245 GLY A CA 1
ATOM 1944 C C . GLY A 1 245 ? -5.416 18.949 -21.548 1.00 32.44 245 GLY A C 1
ATOM 1945 O O . GLY A 1 245 ? -4.280 18.756 -21.969 1.00 32.44 245 GLY A O 1
ATOM 1946 N N . HIS A 1 246 ? -5.765 18.555 -20.320 1.00 27.75 246 HIS A N 1
ATOM 1947 C CA . HIS A 1 246 ? -4.815 17.955 -19.374 1.00 27.75 246 HIS A CA 1
ATOM 1948 C C . HIS A 1 246 ? -4.572 16.459 -19.621 1.00 27.75 246 HIS A C 1
ATOM 1950 O O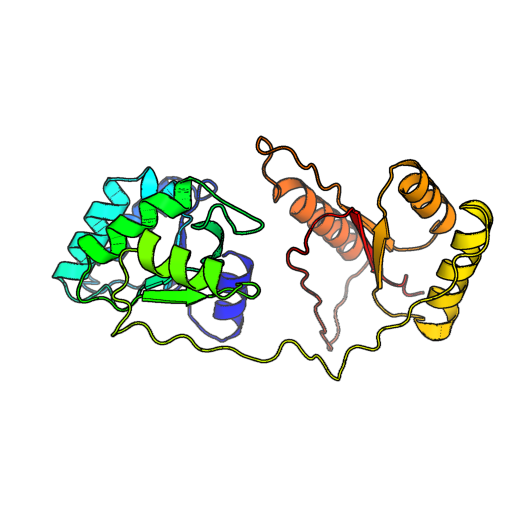 . HIS A 1 246 ? -5.495 15.657 -19.509 1.00 27.75 246 HIS A O 1
ATOM 1956 N N . ARG A 1 247 ? -3.304 16.058 -19.782 1.00 25.42 247 ARG A N 1
ATOM 1957 C CA . ARG A 1 247 ? -2.830 14.722 -19.377 1.00 25.42 247 ARG A CA 1
ATOM 1958 C C . ARG A 1 247 ? -1.704 14.876 -18.354 1.00 25.42 247 ARG A C 1
ATOM 1960 O O . ARG A 1 247 ? -0.650 15.430 -18.650 1.00 25.42 247 ARG A O 1
ATOM 1967 N N . ARG A 1 248 ? -1.965 14.413 -17.127 1.00 29.55 248 ARG A N 1
ATOM 1968 C CA . ARG A 1 248 ? -1.008 14.336 -16.009 1.00 29.55 248 ARG A CA 1
ATOM 1969 C C . ARG A 1 248 ? -0.226 13.026 -16.088 1.00 29.55 248 ARG A C 1
ATOM 1971 O O . ARG A 1 248 ? -0.807 11.998 -16.413 1.00 29.55 248 ARG A O 1
ATOM 1978 N N . LEU A 1 249 ? 1.046 13.042 -15.683 1.00 27.16 249 LEU A N 1
ATOM 1979 C CA . LEU A 1 249 ? 1.781 11.811 -15.348 1.00 27.16 249 LEU A CA 1
ATOM 1980 C C . LEU A 1 249 ? 2.280 11.918 -13.898 1.00 27.16 249 LEU A C 1
ATOM 1982 O O . LEU A 1 249 ? 3.078 12.797 -13.570 1.00 27.16 249 LEU A O 1
ATOM 1986 N N . VAL A 1 250 ? 1.798 10.973 -13.096 1.00 25.16 250 VAL A N 1
ATOM 1987 C CA . VAL A 1 250 ? 2.227 10.616 -11.742 1.00 25.16 250 VAL A CA 1
ATOM 1988 C C . VAL A 1 250 ? 3.167 9.412 -11.873 1.00 25.16 250 VAL A C 1
ATOM 1990 O O . VAL A 1 250 ? 2.885 8.525 -12.676 1.00 25.16 250 VAL A O 1
ATOM 1993 N N . CYS A 1 251 ? 4.259 9.360 -11.107 1.00 27.73 251 CYS A N 1
ATOM 1994 C CA . CYS A 1 251 ? 5.124 8.176 -11.034 1.00 27.73 251 CYS A CA 1
ATOM 1995 C C . CYS A 1 251 ? 5.280 7.726 -9.578 1.00 27.73 251 CYS A C 1
ATOM 1997 O O . CYS A 1 251 ? 5.656 8.533 -8.731 1.00 27.73 251 CYS A O 1
ATOM 1999 N N . GLY A 1 252 ? 4.990 6.443 -9.331 1.00 27.23 252 GLY A N 1
ATOM 2000 C CA . GLY A 1 252 ? 5.238 5.715 -8.081 1.00 27.23 252 GLY A CA 1
ATOM 2001 C C . GLY A 1 252 ? 6.587 4.971 -8.081 1.00 27.23 252 GLY A C 1
ATOM 2002 O O . GLY A 1 252 ? 7.364 5.118 -9.029 1.00 27.23 252 GLY A O 1
ATOM 2003 N N . PRO A 1 253 ? 6.895 4.199 -7.021 1.00 27.72 253 PRO A N 1
ATOM 2004 C CA . PRO A 1 253 ? 8.218 3.624 -6.803 1.00 27.72 253 PRO A CA 1
ATOM 2005 C C . PRO A 1 253 ? 8.456 2.390 -7.688 1.00 27.72 253 PRO A C 1
ATOM 2007 O O . PRO A 1 253 ? 7.572 1.562 -7.868 1.00 27.72 253 PRO A O 1
ATOM 2010 N N . ALA A 1 254 ? 9.675 2.247 -8.210 1.00 31.08 254 ALA A N 1
ATOM 2011 C CA . ALA A 1 254 ? 10.176 1.034 -8.863 1.00 31.08 254 ALA A CA 1
ATOM 2012 C C . ALA A 1 254 ? 11.482 0.616 -8.180 1.00 31.08 254 ALA A C 1
ATOM 2014 O O . ALA A 1 254 ? 12.201 1.492 -7.704 1.00 31.08 254 ALA A O 1
ATOM 2015 N N . ALA A 1 255 ? 11.760 -0.689 -8.084 1.00 30.69 255 ALA A N 1
ATOM 2016 C CA . ALA A 1 255 ? 12.918 -1.312 -7.424 1.00 30.69 255 ALA A CA 1
ATOM 2017 C C . ALA A 1 255 ? 14.292 -0.833 -7.964 1.00 30.69 255 ALA A C 1
ATOM 2019 O O . ALA A 1 255 ? 14.362 -0.172 -8.992 1.00 30.69 255 ALA A O 1
ATOM 2020 N N . ALA A 1 256 ? 15.347 -1.065 -7.171 1.00 30.19 256 ALA A N 1
ATOM 2021 C CA . ALA A 1 256 ? 16.701 -0.486 -7.211 1.00 30.19 256 ALA A CA 1
ATOM 2022 C C . ALA A 1 256 ? 17.170 0.170 -8.537 1.00 30.19 256 ALA A C 1
ATOM 2024 O O . ALA A 1 256 ? 17.309 -0.487 -9.562 1.00 30.19 256 ALA A O 1
ATOM 2025 N N . GLY A 1 257 ? 17.489 1.472 -8.490 1.00 31.97 257 GLY A N 1
ATOM 2026 C CA . GLY A 1 257 ? 18.063 2.221 -9.616 1.00 31.97 257 GLY A CA 1
ATOM 2027 C C . GLY A 1 257 ? 17.857 3.739 -9.516 1.00 31.97 257 GLY A C 1
ATOM 2028 O O . GLY A 1 257 ? 16.962 4.213 -8.812 1.00 31.97 257 GLY A O 1
ATOM 2029 N N . TYR A 1 258 ? 18.704 4.511 -10.206 1.00 36.56 258 TYR A N 1
ATOM 2030 C CA . TYR A 1 258 ? 18.560 5.966 -10.352 1.00 36.56 258 TYR A CA 1
ATOM 2031 C C . TYR A 1 258 ? 17.570 6.271 -11.472 1.00 36.56 258 TYR A C 1
ATOM 2033 O O . TYR A 1 258 ? 17.861 5.957 -12.617 1.00 36.56 258 TYR A O 1
ATOM 2041 N N . CYS A 1 259 ? 16.429 6.886 -11.168 1.00 35.72 259 CYS A N 1
ATOM 2042 C CA . CYS A 1 259 ? 15.405 7.186 -12.164 1.00 35.72 259 CYS A CA 1
ATOM 2043 C C . CYS A 1 259 ? 15.526 8.631 -12.660 1.00 35.72 259 CYS A C 1
ATOM 2045 O O . CYS A 1 259 ? 15.581 9.567 -11.858 1.00 35.72 259 CYS A O 1
ATOM 2047 N N . CYS A 1 260 ? 15.524 8.809 -13.980 1.00 40.41 260 CYS A N 1
ATOM 2048 C CA . CYS A 1 260 ? 15.446 10.116 -14.616 1.00 40.41 260 CYS A CA 1
ATOM 2049 C C . CYS A 1 260 ? 14.192 10.236 -15.478 1.00 40.41 260 CYS A C 1
ATOM 2051 O O . CYS A 1 260 ? 14.001 9.399 -16.354 1.00 40.41 260 CYS A O 1
ATOM 2053 N N . ARG A 1 261 ? 13.378 11.280 -15.267 1.00 42.12 261 ARG A N 1
ATOM 2054 C CA . ARG A 1 261 ? 12.243 11.616 -16.140 1.00 42.12 261 ARG A CA 1
ATOM 2055 C C . ARG A 1 261 ? 12.647 12.729 -17.100 1.00 42.12 261 ARG A C 1
ATOM 2057 O O . ARG A 1 261 ? 13.016 13.814 -16.652 1.00 42.12 261 ARG A O 1
ATOM 2064 N N . LEU A 1 262 ? 12.568 12.444 -18.397 1.00 44.69 262 LEU A N 1
ATOM 2065 C CA . LEU A 1 262 ? 12.821 13.411 -19.465 1.00 44.69 262 LEU A CA 1
ATOM 2066 C C . LEU A 1 262 ? 11.496 14.008 -19.945 1.00 44.69 262 LEU A C 1
ATOM 2068 O O . LEU A 1 262 ? 10.592 13.256 -20.305 1.00 44.69 262 LEU A O 1
ATOM 2072 N N . LEU A 1 263 ? 11.369 15.337 -19.944 1.00 44.62 263 LEU A N 1
ATOM 2073 C CA . LEU A 1 263 ? 10.244 16.041 -20.572 1.00 44.62 263 LEU A CA 1
ATOM 2074 C C . LEU A 1 263 ? 10.747 16.862 -21.769 1.00 44.62 263 LEU A C 1
ATOM 2076 O O . LEU A 1 263 ? 11.825 17.460 -21.685 1.00 44.62 263 LEU A O 1
ATOM 2080 N N . PRO A 1 264 ? 9.995 16.918 -22.883 1.00 39.06 264 PRO A N 1
ATOM 2081 C CA . PRO A 1 264 ? 10.365 17.776 -23.997 1.00 39.06 264 PRO A CA 1
ATOM 2082 C C . PRO A 1 264 ? 10.275 19.251 -23.589 1.00 39.06 264 PRO A C 1
ATOM 2084 O O . PRO A 1 264 ? 9.328 19.675 -22.921 1.00 39.06 264 PRO A O 1
ATOM 2087 N N . ARG A 1 265 ? 11.249 20.049 -24.033 1.00 37.75 265 ARG A N 1
ATOM 2088 C CA . ARG A 1 265 ? 11.142 21.510 -24.031 1.00 37.75 265 ARG A CA 1
ATOM 2089 C C . ARG A 1 265 ? 10.179 21.875 -25.165 1.00 37.75 265 ARG A C 1
ATOM 2091 O O . ARG A 1 265 ? 10.487 21.593 -26.322 1.00 37.75 265 ARG A O 1
ATOM 2098 N N . LYS A 1 266 ? 9.002 22.426 -24.851 1.00 41.94 266 LYS A N 1
ATOM 2099 C CA . LYS A 1 266 ? 8.188 23.075 -25.888 1.00 41.94 266 LYS A CA 1
ATOM 2100 C C . LYS A 1 266 ? 8.966 24.305 -26.365 1.00 41.94 266 LYS A C 1
ATOM 2102 O O . LYS A 1 266 ? 9.500 25.030 -25.524 1.00 41.94 266 LYS A O 1
ATOM 2107 N N . ARG A 1 267 ? 9.116 24.444 -27.684 1.00 37.03 267 ARG A N 1
ATOM 2108 C CA . ARG A 1 267 ? 9.483 25.728 -28.288 1.00 37.03 267 ARG A CA 1
ATOM 2109 C C . ARG A 1 267 ? 8.332 26.699 -28.094 1.00 37.03 267 ARG A C 1
ATOM 2111 O O . ARG A 1 267 ? 7.179 26.210 -28.123 1.00 37.03 267 ARG A O 1
#

Radius of gyration: 23.06 Å; chains: 1; bounding box: 57×54×55 Å

Secondary structure (DSSP, 8-state):
-HHHHHHHHHTT--GGGEEEESTTS-HHHHHHHHHHHTT--STT--S---SEEEE-HHHHHH-HHHHHHHHHHHHTT----EEETTGGGG-TTSTT--GGGGGGHHHHHH-TTS-EEE--S---HHHHHHHHHHHT--GGG----------TT---------SSHHHHHHHHHHHHHHTTTT--EEEEESSHHHHHHHHHHTTTSEEEE------TTS-TTHHHHHHHHHHHHHHHTT-----S----------SSSEEEEEE----